Protein AF-A0A238U3T5-F1 (afdb_monomer)

Organism: NCBI:txid584609

Radius of gyration: 18.93 Å; Cα contacts (8 Å, |Δi|>4): 314; chains: 1; bounding box: 41×53×51 Å

Secondary structure (DSSP, 8-state):
----------PPPTTSHHHHHHHHHHHHHHHHHHSTTT-HHHHHHHHHHHHHHHHHTTS-TTTSPP--HHHHHH-SS--HHHHHHHHHHHHHHHIIIIIHHHHHHHHS-HHHHHHHHHHTT--HHHHHHHHHHHHHHHHHHTT---HHHHHHHHHHHHHHHHHIIIIIIHHHHTTS-HHHHHHHHHH-EEES--SSSS--TTTEEEHHHHHHHT-HHHHHHTTSS--TTSHHHHHHHIIIIIHHHHHHHHT-HHHHHHHHHHHHTSSS----------

Sequence (278 aa):
MNTTAKYSFNLPPETEVILRNRTITTYYAQLYKNEPNLYKWAGMAAFASFHIGTKLKLWDWENTPLKTFSNACKKKNRTIEDDFQIIRIINNKIFTEIGSIHLAFSQLEFDIFKNQLIQTKKNEIIIEAFNKLNEARTRLNAGETTEVVEKLIWEANIEILWHEQLFVVQPMFDKLSNTFSNLMSLIASFDYHINHKKTSWKLASRFIIFMFTKGLITLSKNYFIPNITHFEQRWSWISKDILAKWQALESNQIAIQEEISFLTQLEDRQLKLYKLKT

InterPro domains:
  IPR019658 Protein of unknown function DUF2515 [PF10720] (18-266)

Structure (mmCIF, N/CA/C/O backbone):
data_AF-A0A238U3T5-F1
#
_entry.id   AF-A0A238U3T5-F1
#
loop_
_atom_site.group_PDB
_atom_site.id
_atom_site.type_symbol
_atom_site.label_atom_id
_atom_site.label_alt_id
_atom_site.label_comp_id
_atom_site.label_asym_id
_atom_site.label_entity_id
_atom_site.label_seq_id
_atom_site.pdbx_PDB_ins_code
_atom_site.Cartn_x
_atom_site.Cartn_y
_atom_site.Cartn_z
_atom_site.occupancy
_atom_site.B_iso_or_equiv
_atom_site.auth_seq_id
_atom_site.auth_comp_id
_atom_site.auth_asym_id
_atom_site.auth_atom_id
_atom_site.pdbx_PDB_model_num
ATOM 1 N N . MET A 1 1 ? -7.457 -29.838 16.560 1.00 33.62 1 MET A N 1
ATOM 2 C CA . MET A 1 1 ? -8.627 -29.456 15.742 1.00 33.62 1 MET A CA 1
ATOM 3 C C . MET A 1 1 ? -8.139 -28.492 14.671 1.00 33.62 1 MET A C 1
ATOM 5 O O . MET A 1 1 ? -7.581 -27.463 15.019 1.00 33.62 1 MET A O 1
ATOM 9 N N . ASN A 1 2 ? -8.231 -28.876 13.395 1.00 35.72 2 ASN A N 1
ATOM 10 C CA . ASN A 1 2 ? -7.779 -28.074 12.252 1.00 35.72 2 ASN A CA 1
ATOM 11 C C . ASN A 1 2 ? -8.802 -26.969 11.955 1.00 35.72 2 ASN A C 1
ATOM 13 O O . ASN A 1 2 ? -9.742 -27.184 11.197 1.00 35.72 2 ASN A O 1
ATOM 17 N N . THR A 1 3 ? -8.630 -25.793 12.548 1.00 38.34 3 THR A N 1
ATOM 18 C CA . THR A 1 3 ? -9.405 -24.584 12.229 1.00 38.34 3 THR A CA 1
ATOM 19 C C . THR A 1 3 ? -8.579 -23.638 11.362 1.00 38.34 3 THR A C 1
ATOM 21 O O . THR A 1 3 ? -8.318 -22.496 11.713 1.00 38.34 3 THR A O 1
ATOM 24 N N . THR A 1 4 ? -8.153 -24.098 10.187 1.00 42.12 4 THR A N 1
ATOM 25 C CA . THR A 1 4 ? -7.642 -23.209 9.137 1.00 42.12 4 THR A CA 1
ATOM 26 C C . THR A 1 4 ? -8.755 -22.933 8.138 1.00 42.12 4 THR A C 1
ATOM 28 O O . THR A 1 4 ? -8.714 -23.365 6.987 1.00 42.12 4 THR A O 1
ATOM 31 N N . ALA A 1 5 ? -9.752 -22.148 8.557 1.00 46.50 5 ALA A N 1
ATOM 32 C CA . ALA A 1 5 ? -10.411 -21.290 7.582 1.00 46.50 5 ALA A CA 1
ATOM 33 C C . ALA A 1 5 ? -9.303 -20.391 7.015 1.00 46.50 5 ALA A C 1
ATOM 35 O O . ALA A 1 5 ? -8.826 -19.472 7.676 1.00 46.50 5 ALA A O 1
ATOM 36 N N . LYS A 1 6 ? -8.783 -20.752 5.839 1.00 58.31 6 LYS A N 1
ATOM 37 C CA . LYS A 1 6 ? -7.688 -20.037 5.190 1.00 58.31 6 LYS A CA 1
ATOM 38 C C . LYS A 1 6 ? -8.260 -18.718 4.679 1.00 58.31 6 LYS A C 1
ATOM 40 O O . LYS A 1 6 ? -8.7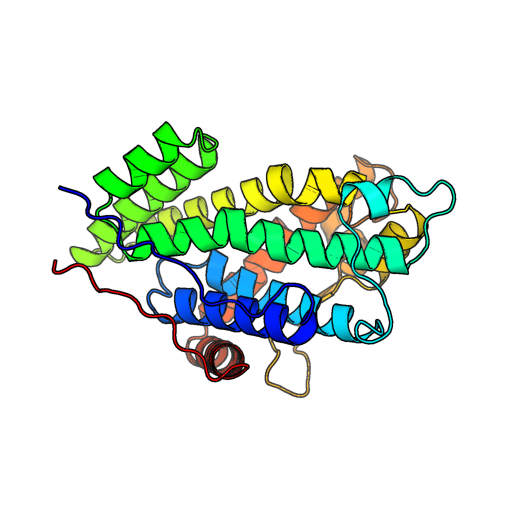74 -18.654 3.562 1.00 58.31 6 LYS A O 1
ATOM 45 N N . TYR A 1 7 ? -8.227 -17.691 5.523 1.00 72.12 7 TYR A N 1
ATOM 46 C CA . TYR A 1 7 ? -8.558 -16.319 5.156 1.00 72.12 7 TYR A CA 1
ATOM 47 C C . TYR A 1 7 ? -7.662 -15.931 3.980 1.00 72.12 7 TYR A C 1
ATOM 49 O O . TYR A 1 7 ? -6.442 -15.808 4.082 1.00 72.12 7 TYR A O 1
ATOM 57 N N . SER A 1 8 ? -8.256 -15.893 2.795 1.00 79.75 8 SER A N 1
ATOM 58 C CA . SER A 1 8 ? -7.525 -15.724 1.551 1.00 79.75 8 SER A CA 1
ATOM 59 C C . SER A 1 8 ? -8.341 -14.876 0.602 1.00 79.75 8 SER A C 1
ATOM 61 O O . SER A 1 8 ? -9.565 -14.980 0.520 1.00 79.75 8 SER A O 1
ATOM 63 N N . PHE A 1 9 ? -7.640 -14.009 -0.112 1.00 86.88 9 PHE A N 1
ATOM 64 C CA . PHE A 1 9 ? -8.241 -13.233 -1.175 1.00 86.88 9 PHE A CA 1
ATOM 65 C C . PHE A 1 9 ? -8.436 -14.113 -2.404 1.00 86.88 9 PHE A C 1
ATOM 67 O O . PHE A 1 9 ? -7.514 -14.804 -2.839 1.00 86.88 9 PHE A O 1
ATOM 74 N N . ASN A 1 10 ? -9.621 -14.037 -3.001 1.00 90.25 10 ASN A N 1
ATOM 75 C CA . ASN A 1 10 ? -9.875 -14.643 -4.300 1.00 90.25 10 ASN A CA 1
ATOM 76 C C . ASN A 1 10 ? -9.388 -13.690 -5.400 1.00 90.25 10 ASN A C 1
ATOM 78 O O . ASN A 1 10 ? -10.131 -12.791 -5.813 1.00 90.25 10 ASN A O 1
ATOM 82 N N . LEU A 1 11 ? -8.130 -13.853 -5.815 1.00 93.38 11 LEU A N 1
ATOM 83 C CA . LEU A 1 11 ? -7.499 -13.052 -6.862 1.00 93.38 11 LEU A CA 1
ATOM 84 C C . LEU A 1 11 ? -7.555 -13.763 -8.225 1.00 93.38 11 LEU A C 1
ATOM 86 O O . LEU A 1 11 ? -7.272 -14.961 -8.279 1.00 93.38 11 LEU A O 1
ATOM 90 N N . PRO A 1 12 ? -7.805 -13.030 -9.327 1.00 95.25 12 PRO A N 1
ATOM 91 C CA . PRO A 1 12 ? -7.519 -13.501 -10.682 1.00 95.25 12 PRO A CA 1
ATOM 92 C C . PRO A 1 12 ? -6.063 -13.973 -10.826 1.00 95.25 12 PRO A C 1
ATOM 94 O O . PRO A 1 12 ? -5.204 -13.504 -10.068 1.00 95.25 12 PRO A O 1
ATOM 97 N N . PRO A 1 13 ? -5.742 -14.861 -11.781 1.00 95.00 13 PRO A N 1
ATOM 98 C CA . PRO A 1 13 ? -4.370 -15.306 -12.015 1.00 95.00 13 PRO A CA 1
ATOM 99 C C . PRO A 1 13 ? -3.438 -14.130 -12.346 1.00 95.00 13 PRO A C 1
ATOM 101 O O . PRO A 1 13 ? -3.869 -13.068 -12.789 1.00 95.00 13 PRO A O 1
ATOM 104 N N . GLU A 1 14 ? -2.130 -14.301 -12.129 1.00 93.62 14 GLU A N 1
ATOM 105 C CA . GLU A 1 14 ? -1.160 -13.225 -12.384 1.00 93.62 14 GLU A CA 1
ATOM 106 C C . GLU A 1 14 ? -1.089 -12.781 -13.849 1.00 93.62 14 GLU A C 1
ATOM 108 O O . GLU A 1 14 ? -0.698 -11.640 -14.093 1.00 93.62 14 GLU A O 1
ATOM 113 N N . THR A 1 15 ? -1.473 -13.656 -14.786 1.00 93.62 15 THR A N 1
ATOM 114 C CA . THR A 1 15 ? -1.585 -13.380 -16.228 1.00 93.62 15 THR A CA 1
ATOM 115 C C . THR A 1 15 ? -2.628 -12.313 -16.538 1.00 93.62 15 THR A C 1
ATOM 117 O O . THR A 1 15 ? -2.450 -11.542 -17.472 1.00 93.62 15 THR A O 1
ATOM 120 N N . GLU A 1 16 ? -3.669 -12.187 -15.717 1.00 95.56 16 GLU A N 1
ATOM 121 C CA . GLU A 1 16 ? -4.703 -11.164 -15.864 1.00 95.56 16 GLU A CA 1
ATOM 122 C C . GLU A 1 16 ? -4.302 -9.883 -15.116 1.00 95.56 16 GLU A C 1
ATOM 124 O O . GLU A 1 16 ? -4.949 -9.463 -14.158 1.00 95.56 16 GLU A O 1
ATOM 129 N N . VAL A 1 17 ? -3.193 -9.264 -15.532 1.00 96.62 17 VAL A N 1
ATOM 130 C CA . VAL A 1 17 ? -2.505 -8.185 -14.793 1.00 96.62 17 VAL A CA 1
ATOM 131 C C . VAL A 1 17 ? -3.440 -7.052 -14.367 1.00 96.62 17 VAL A C 1
ATOM 133 O O . VAL A 1 17 ? -3.439 -6.645 -13.200 1.00 96.62 17 VAL A O 1
ATOM 136 N N . ILE A 1 18 ? -4.250 -6.552 -15.302 1.00 96.75 18 ILE A N 1
ATOM 137 C CA . ILE A 1 18 ? -5.148 -5.419 -15.060 1.00 96.75 18 ILE A CA 1
ATOM 138 C C . ILE A 1 18 ? -6.316 -5.830 -14.160 1.00 96.75 18 ILE A C 1
ATOM 140 O O . ILE A 1 18 ? -6.614 -5.120 -13.198 1.00 96.75 18 ILE A O 1
ATOM 144 N N . LEU A 1 19 ? -6.945 -6.983 -14.418 1.00 96.62 19 LEU A N 1
ATOM 145 C CA . LEU A 1 19 ? -8.056 -7.476 -13.598 1.00 96.62 19 LEU A CA 1
ATOM 146 C C . LEU A 1 19 ? -7.598 -7.786 -12.169 1.00 96.62 19 LEU A C 1
ATOM 148 O O . LEU A 1 19 ? -8.266 -7.433 -11.195 1.00 96.62 19 LEU A O 1
ATOM 152 N N . ARG A 1 20 ? -6.420 -8.398 -12.024 1.00 97.31 20 ARG A N 1
ATOM 153 C CA . ARG A 1 20 ? -5.825 -8.708 -10.725 1.00 97.31 20 ARG A CA 1
ATOM 154 C C . ARG A 1 20 ? -5.521 -7.443 -9.929 1.00 97.31 20 ARG A C 1
ATOM 156 O O . ARG A 1 20 ? -5.857 -7.395 -8.749 1.00 97.31 20 ARG A O 1
ATOM 163 N N . ASN A 1 21 ? -4.936 -6.412 -10.544 1.00 97.81 21 ASN A N 1
ATOM 164 C CA . ASN A 1 21 ? -4.693 -5.137 -9.860 1.00 97.81 21 ASN A CA 1
ATOM 165 C C . ASN A 1 21 ? -6.004 -4.427 -9.460 1.00 97.81 21 ASN A C 1
ATOM 167 O O . ASN A 1 21 ? -6.099 -3.938 -8.332 1.00 97.81 21 ASN A O 1
ATOM 171 N N . ARG A 1 22 ? -7.029 -4.425 -10.324 1.00 97.19 22 ARG A N 1
ATOM 172 C CA . ARG A 1 22 ? -8.362 -3.900 -9.975 1.00 97.19 22 ARG A CA 1
ATOM 173 C C . ARG A 1 22 ? -8.962 -4.652 -8.789 1.00 97.19 22 ARG A C 1
ATOM 175 O O . ARG A 1 22 ? -9.399 -4.023 -7.834 1.00 97.19 22 ARG A O 1
ATOM 182 N N . THR A 1 23 ? -8.865 -5.982 -8.785 1.00 97.44 23 THR A N 1
ATOM 183 C CA . THR A 1 23 ? -9.332 -6.814 -7.665 1.00 97.44 23 THR A CA 1
ATOM 184 C C . THR A 1 23 ? -8.582 -6.498 -6.363 1.00 97.44 23 THR A C 1
ATOM 186 O O . THR A 1 23 ? -9.202 -6.386 -5.309 1.00 97.44 23 THR A O 1
ATOM 189 N N . ILE A 1 24 ? -7.258 -6.313 -6.419 1.00 97.50 24 ILE A N 1
ATOM 190 C CA . ILE A 1 24 ? -6.444 -5.880 -5.268 1.00 97.50 24 ILE A CA 1
ATOM 191 C C . ILE A 1 24 ? -6.933 -4.526 -4.733 1.00 97.50 24 ILE A C 1
ATOM 193 O O . ILE A 1 24 ? -7.152 -4.382 -3.531 1.00 97.50 24 ILE A O 1
ATOM 197 N N . THR A 1 25 ? -7.151 -3.561 -5.629 1.00 97.75 25 THR A N 1
ATOM 198 C CA . THR A 1 25 ? -7.670 -2.227 -5.294 1.00 97.75 25 THR A CA 1
ATOM 199 C C . THR A 1 25 ? -9.026 -2.325 -4.591 1.00 97.75 25 THR A C 1
ATOM 201 O O . THR A 1 25 ? -9.217 -1.736 -3.527 1.00 97.75 25 THR A O 1
ATOM 204 N N . THR A 1 26 ? -9.945 -3.122 -5.142 1.00 97.62 26 THR A N 1
ATOM 205 C CA . THR A 1 26 ? -11.266 -3.373 -4.557 1.00 97.62 26 THR A CA 1
ATOM 206 C C . THR A 1 26 ? -11.166 -3.985 -3.165 1.00 97.62 26 THR A C 1
ATOM 208 O O . THR A 1 26 ? -11.851 -3.522 -2.256 1.00 97.62 26 THR A O 1
ATOM 211 N N . TYR A 1 27 ? -10.288 -4.966 -2.946 1.00 97.50 27 TYR A N 1
ATOM 212 C CA . TYR A 1 27 ? -10.127 -5.568 -1.622 1.00 97.50 27 TYR A CA 1
ATOM 213 C C . TYR A 1 27 ? -9.532 -4.614 -0.587 1.00 97.50 27 TYR A C 1
ATOM 215 O O . TYR A 1 27 ? -9.982 -4.626 0.558 1.00 97.50 27 TYR A O 1
ATOM 223 N N . TYR A 1 28 ? -8.583 -3.755 -0.965 1.00 97.81 28 TYR A N 1
ATOM 224 C CA . TYR A 1 28 ? -8.112 -2.694 -0.073 1.00 97.81 28 TYR A CA 1
ATOM 225 C C . TYR A 1 28 ? -9.231 -1.728 0.313 1.00 97.81 28 TYR A C 1
ATOM 227 O O . TYR A 1 28 ? -9.426 -1.453 1.498 1.00 97.81 28 TYR A O 1
ATOM 235 N N . ALA A 1 29 ? -10.015 -1.276 -0.668 1.00 97.56 29 ALA A N 1
ATOM 236 C CA . ALA A 1 29 ? -11.145 -0.388 -0.423 1.00 97.56 29 ALA A CA 1
ATOM 237 C C . ALA A 1 29 ? -12.208 -1.049 0.470 1.00 97.56 29 ALA A C 1
ATOM 239 O O . ALA A 1 29 ? -12.763 -0.398 1.350 1.00 97.56 29 ALA A O 1
ATOM 240 N N . GLN A 1 30 ? -12.467 -2.348 0.290 1.00 96.94 30 GLN A N 1
ATOM 241 C CA . GLN A 1 30 ? -13.407 -3.104 1.121 1.00 96.94 30 GLN A CA 1
ATOM 242 C C . GLN A 1 30 ? -12.899 -3.299 2.549 1.00 96.94 30 GLN A C 1
ATOM 244 O O . GLN A 1 30 ? -13.682 -3.136 3.480 1.00 96.94 30 GLN A O 1
ATOM 249 N N . LEU A 1 31 ? -11.607 -3.595 2.740 1.00 95.94 31 LEU A N 1
ATOM 250 C CA . LEU A 1 31 ? -11.000 -3.622 4.072 1.00 95.94 31 LEU A CA 1
ATOM 251 C C . LEU A 1 31 ? -11.219 -2.283 4.780 1.00 95.94 31 LEU A C 1
ATOM 253 O O . LEU A 1 31 ? -11.806 -2.267 5.857 1.00 95.94 31 LEU A O 1
ATOM 257 N N . TYR A 1 32 ? -10.841 -1.170 4.145 1.00 97.12 32 TYR A N 1
ATOM 258 C CA . TYR A 1 32 ? -11.056 0.163 4.709 1.00 97.12 32 TYR A CA 1
ATOM 259 C C . TYR A 1 32 ? -12.532 0.440 5.014 1.00 97.12 32 TYR A C 1
ATOM 261 O O . TYR A 1 32 ? -12.859 0.844 6.122 1.00 97.12 32 TYR A O 1
ATOM 269 N N . LYS A 1 33 ? -13.438 0.167 4.068 1.00 96.00 33 LYS A N 1
ATOM 270 C CA . LYS A 1 33 ? -14.881 0.397 4.230 1.00 96.00 33 LYS A CA 1
ATOM 271 C C . LYS A 1 33 ? -15.478 -0.358 5.423 1.00 96.00 33 LYS A C 1
ATOM 273 O O . LYS A 1 33 ? -16.443 0.122 6.011 1.00 96.00 33 LYS A O 1
ATOM 278 N N . ASN A 1 34 ? -14.933 -1.524 5.764 1.00 94.12 34 ASN A N 1
ATOM 279 C CA . ASN A 1 34 ? -15.450 -2.351 6.852 1.00 94.12 34 ASN A CA 1
ATOM 280 C C . ASN A 1 34 ? -15.093 -1.803 8.243 1.00 94.12 34 ASN A C 1
ATOM 282 O O . ASN A 1 34 ? -15.945 -1.835 9.126 1.00 94.12 34 ASN A O 1
ATOM 286 N N . GLU A 1 35 ? -13.876 -1.284 8.438 1.00 94.31 35 GLU A N 1
ATOM 287 C CA . GLU A 1 35 ? -13.451 -0.639 9.695 1.00 94.31 35 GLU A CA 1
ATOM 288 C C . GLU A 1 35 ? -12.606 0.622 9.400 1.00 94.31 35 GLU A C 1
ATOM 290 O O . GLU A 1 35 ? -11.387 0.622 9.614 1.00 94.31 35 GLU A O 1
ATOM 295 N N . PRO A 1 36 ? -13.223 1.723 8.921 1.00 94.94 36 PRO A N 1
ATOM 296 C CA . PRO A 1 36 ? -12.492 2.909 8.449 1.00 94.94 36 PRO A CA 1
ATOM 297 C C . PRO A 1 36 ? -11.719 3.608 9.570 1.00 94.94 36 PRO A C 1
ATOM 299 O O . PRO A 1 36 ? -10.695 4.247 9.329 1.00 94.94 36 PRO A O 1
ATOM 302 N N . ASN A 1 37 ? -12.159 3.442 10.819 1.00 93.44 37 ASN A N 1
ATOM 303 C CA . ASN A 1 37 ? -11.445 3.956 11.980 1.00 93.44 37 ASN A CA 1
ATOM 304 C C . ASN A 1 37 ? -10.121 3.232 12.222 1.00 93.44 37 ASN A C 1
ATOM 306 O O . ASN A 1 37 ? -9.211 3.870 12.717 1.00 93.44 37 ASN A O 1
ATOM 310 N N . LEU A 1 38 ? -9.972 1.956 11.854 1.00 95.75 38 LEU A N 1
ATOM 311 C CA . LEU A 1 38 ? -8.754 1.186 12.128 1.00 95.75 38 LEU A CA 1
ATOM 312 C C . LEU A 1 38 ? -7.830 1.082 10.910 1.00 95.75 38 LEU A C 1
ATOM 314 O O . LEU A 1 38 ? -6.614 1.211 11.045 1.00 95.75 38 LEU A O 1
ATOM 318 N N . TYR A 1 39 ? -8.378 0.871 9.713 1.00 97.00 39 TYR A N 1
ATOM 319 C CA . TYR A 1 39 ? -7.601 0.431 8.548 1.00 97.00 39 TYR A CA 1
ATOM 320 C C . TYR A 1 39 ? -7.119 1.553 7.626 1.00 97.00 39 TYR A C 1
ATOM 322 O O . TYR A 1 39 ? -7.227 1.448 6.403 1.00 97.00 39 TYR A O 1
ATOM 330 N N . LYS A 1 40 ? -6.521 2.609 8.191 1.00 97.81 40 LYS A N 1
ATOM 331 C CA . LYS A 1 40 ? -6.028 3.782 7.437 1.00 97.81 40 LYS A CA 1
ATOM 332 C C . LYS A 1 40 ? -5.071 3.398 6.304 1.00 97.81 40 LYS A C 1
ATOM 334 O O . LYS A 1 40 ? -5.172 3.932 5.201 1.00 97.81 40 LYS A O 1
ATOM 339 N N . TRP A 1 41 ? -4.181 2.436 6.555 1.00 98.31 41 TRP A N 1
ATOM 340 C CA . TRP A 1 41 ? -3.255 1.890 5.566 1.00 98.31 41 TRP A CA 1
ATOM 341 C C . TRP A 1 41 ? -3.994 1.283 4.372 1.00 98.31 41 TRP A C 1
ATOM 343 O O . TRP A 1 41 ? -3.642 1.582 3.235 1.00 98.31 41 TRP A O 1
ATOM 353 N N . ALA A 1 42 ? -5.049 0.494 4.605 1.00 98.12 42 ALA A N 1
ATOM 354 C CA . ALA A 1 42 ? -5.813 -0.128 3.524 1.00 98.12 42 ALA A CA 1
ATOM 355 C C . ALA A 1 42 ? -6.504 0.927 2.650 1.00 98.12 42 ALA A C 1
ATOM 357 O O . ALA A 1 42 ? -6.528 0.790 1.429 1.00 98.12 42 ALA A O 1
ATOM 358 N N . GLY A 1 43 ? -6.993 2.012 3.263 1.00 96.88 43 GLY A N 1
ATOM 359 C CA . GLY A 1 43 ? -7.522 3.168 2.543 1.00 96.88 43 GLY A CA 1
ATOM 360 C C . GLY A 1 43 ? -6.476 3.741 1.588 1.00 96.88 43 GLY A C 1
ATOM 361 O O . GLY A 1 43 ? -6.671 3.708 0.376 1.00 96.88 43 GLY A O 1
ATOM 362 N N . MET A 1 44 ? -5.315 4.155 2.106 1.00 96.94 44 MET A N 1
ATOM 363 C CA . MET A 1 44 ? -4.209 4.675 1.285 1.00 96.94 44 MET A CA 1
ATOM 364 C C . MET A 1 44 ? -3.743 3.687 0.204 1.00 96.94 44 MET A C 1
ATOM 366 O O . MET A 1 44 ? -3.498 4.083 -0.939 1.00 96.94 44 MET A O 1
ATOM 370 N N . ALA A 1 45 ? -3.654 2.399 0.542 1.00 97.50 45 ALA A N 1
ATOM 371 C CA . ALA A 1 45 ? -3.242 1.339 -0.369 1.00 97.50 45 ALA A CA 1
ATOM 372 C C . ALA A 1 45 ? -4.226 1.155 -1.535 1.00 97.50 45 ALA A C 1
ATOM 374 O O . ALA A 1 45 ? -3.789 0.863 -2.650 1.00 97.50 45 ALA A O 1
ATOM 375 N N . ALA A 1 46 ? -5.530 1.382 -1.329 1.00 97.00 46 ALA A N 1
ATOM 376 C CA . ALA A 1 46 ? -6.522 1.350 -2.402 1.00 97.00 46 ALA A CA 1
ATOM 377 C C . ALA A 1 46 ? -6.236 2.430 -3.460 1.00 97.00 46 ALA A C 1
ATOM 379 O O . ALA A 1 46 ? -6.115 2.120 -4.646 1.00 97.00 46 ALA A O 1
ATOM 380 N N . PHE A 1 47 ? -6.029 3.682 -3.039 1.00 94.50 47 PHE A N 1
ATOM 381 C CA . PHE A 1 47 ? -5.681 4.780 -3.952 1.00 94.50 47 PHE A CA 1
ATOM 382 C C . PHE A 1 47 ? -4.335 4.533 -4.643 1.00 94.50 47 PHE A C 1
ATOM 384 O O . PHE A 1 47 ? -4.221 4.681 -5.861 1.00 94.50 47 PHE A O 1
ATOM 391 N N . ALA A 1 48 ? -3.319 4.098 -3.892 1.00 93.88 48 ALA A N 1
ATOM 392 C CA . ALA A 1 48 ? -2.011 3.774 -4.455 1.00 93.88 48 ALA A CA 1
ATOM 393 C C . ALA A 1 48 ? -2.111 2.675 -5.525 1.00 93.88 48 ALA A C 1
ATOM 395 O O . ALA A 1 48 ? -1.569 2.822 -6.623 1.00 93.88 48 ALA A O 1
ATOM 396 N N . SER A 1 49 ? -2.844 1.596 -5.237 1.00 95.38 49 SER A N 1
ATOM 397 C CA . SER A 1 49 ? -3.007 0.476 -6.163 1.00 95.38 49 SER A CA 1
ATOM 398 C C . SER A 1 49 ? -3.798 0.867 -7.413 1.00 95.38 49 SER A C 1
ATOM 400 O O . SER A 1 49 ? -3.418 0.443 -8.507 1.00 95.38 49 SER A O 1
ATOM 402 N N . PHE A 1 50 ? -4.798 1.750 -7.289 1.00 94.56 50 PHE A N 1
ATOM 403 C CA . PHE A 1 50 ? -5.520 2.319 -8.431 1.00 94.56 50 PHE A CA 1
ATOM 404 C C . PHE A 1 50 ? -4.592 3.096 -9.379 1.00 94.56 50 PHE A C 1
ATOM 406 O O . PHE A 1 50 ? -4.627 2.905 -10.602 1.00 94.56 50 PHE A O 1
ATOM 413 N N . HIS A 1 51 ? -3.731 3.962 -8.830 1.00 90.69 51 HIS A N 1
ATOM 414 C CA . HIS A 1 51 ? -2.766 4.729 -9.628 1.00 90.69 51 HIS A CA 1
ATOM 415 C C . HIS A 1 51 ? -1.781 3.809 -10.343 1.00 90.69 51 HIS A C 1
ATOM 417 O O . HIS A 1 51 ? -1.531 3.986 -11.537 1.00 90.69 51 HIS A O 1
ATOM 423 N N . ILE A 1 52 ? -1.279 2.783 -9.650 1.00 90.88 52 ILE A N 1
ATOM 424 C CA . ILE A 1 52 ? -0.432 1.753 -10.259 1.00 90.88 52 ILE A CA 1
ATOM 425 C C . ILE A 1 52 ? -1.177 1.028 -11.380 1.00 90.88 52 ILE A C 1
A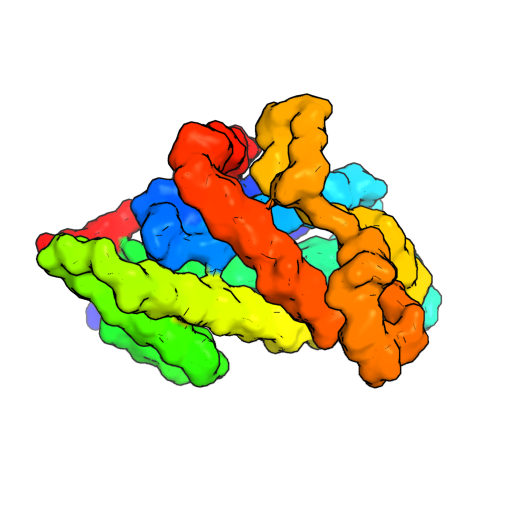TOM 427 O O . ILE A 1 52 ? -0.631 0.903 -12.473 1.00 90.88 52 ILE A O 1
ATOM 431 N N . GLY A 1 53 ? -2.432 0.630 -11.172 1.00 92.56 53 GLY A N 1
ATOM 432 C CA . GLY A 1 53 ? -3.273 0.020 -12.202 1.00 92.56 53 GLY A CA 1
ATOM 433 C C . GLY A 1 53 ? -3.406 0.876 -13.453 1.00 92.56 53 GLY A C 1
ATOM 434 O O . GLY A 1 53 ? -3.267 0.384 -14.571 1.00 92.56 53 GLY A O 1
ATOM 435 N N . THR A 1 54 ? -3.599 2.182 -13.269 1.00 89.69 54 THR A N 1
ATOM 436 C CA . THR A 1 54 ? -3.657 3.148 -14.371 1.00 89.69 54 THR A CA 1
ATOM 437 C C . THR A 1 54 ? -2.341 3.205 -15.148 1.00 89.69 54 THR A C 1
ATOM 439 O O . THR A 1 54 ? -2.368 3.282 -16.374 1.00 89.69 54 THR A O 1
ATOM 442 N N . LYS A 1 55 ? -1.186 3.109 -14.475 1.00 88.69 55 LYS A N 1
ATOM 443 C CA . LYS A 1 55 ? 0.119 3.027 -15.153 1.00 88.69 55 LYS A CA 1
ATOM 444 C C . LYS A 1 55 ? 0.336 1.680 -15.837 1.00 88.69 55 LYS A C 1
ATOM 446 O O . LYS A 1 55 ? 0.856 1.661 -16.945 1.00 88.69 55 LYS A O 1
ATOM 451 N N . LEU A 1 56 ? -0.090 0.572 -15.229 1.00 91.88 56 LEU A N 1
ATOM 452 C CA . LEU A 1 56 ? 0.034 -0.761 -15.823 1.00 91.88 56 LEU A CA 1
ATOM 453 C C . LEU A 1 56 ? -0.741 -0.871 -17.145 1.00 91.88 56 LEU A C 1
ATOM 455 O O . LEU A 1 56 ? -0.270 -1.555 -18.044 1.00 91.88 56 LEU A O 1
ATOM 459 N N . LYS A 1 57 ? -1.861 -0.156 -17.321 1.00 92.50 57 LYS A N 1
ATOM 460 C CA . LYS A 1 57 ? -2.612 -0.112 -18.596 1.00 92.50 57 LYS A CA 1
ATOM 461 C C . LYS A 1 57 ? -1.819 0.444 -19.787 1.00 92.50 57 LYS A C 1
ATOM 463 O O . LYS A 1 57 ? -2.259 0.284 -20.917 1.00 92.50 57 LYS A O 1
ATOM 468 N N . LEU A 1 58 ? -0.683 1.105 -19.554 1.00 89.75 58 LEU A N 1
ATOM 469 C CA . LEU A 1 58 ? 0.177 1.632 -20.620 1.00 89.75 58 LEU A CA 1
ATOM 470 C C . LEU A 1 58 ? 1.017 0.546 -21.310 1.00 89.75 58 LEU A C 1
ATOM 472 O O . LEU A 1 58 ? 1.740 0.855 -22.253 1.00 89.75 58 LEU A O 1
ATOM 476 N N . TRP A 1 59 ? 0.957 -0.695 -20.824 1.00 92.38 59 TRP A N 1
ATOM 477 C CA . TRP A 1 59 ? 1.717 -1.817 -21.354 1.00 92.38 59 TRP A CA 1
ATOM 478 C C . TRP A 1 59 ? 0.792 -2.903 -21.919 1.00 92.38 59 TRP A C 1
ATOM 480 O O . TRP A 1 59 ? -0.254 -3.193 -21.337 1.00 92.38 59 TRP A O 1
ATOM 490 N N . ASP A 1 60 ? 1.190 -3.520 -23.033 1.00 93.31 60 ASP A N 1
ATOM 491 C CA . ASP A 1 60 ? 0.448 -4.609 -23.677 1.00 93.31 60 ASP A CA 1
ATOM 492 C C . ASP A 1 60 ? 0.728 -5.947 -22.978 1.00 93.31 60 ASP A C 1
ATOM 494 O O . ASP A 1 60 ? 1.647 -6.687 -23.330 1.00 93.31 60 ASP A O 1
ATOM 498 N N . TRP A 1 61 ? -0.052 -6.242 -21.940 1.00 94.38 61 TRP A N 1
ATOM 499 C CA . TRP A 1 61 ? 0.073 -7.481 -21.167 1.00 94.38 61 TRP A CA 1
ATOM 500 C C . TRP A 1 61 ? -0.476 -8.719 -21.877 1.00 94.38 61 TRP A C 1
ATOM 502 O O . TRP A 1 61 ? -0.146 -9.824 -21.457 1.00 94.38 61 TRP A O 1
ATOM 512 N N . GLU A 1 62 ? -1.291 -8.557 -22.921 1.00 90.62 62 GLU A N 1
ATOM 513 C CA . GLU A 1 62 ? -1.868 -9.687 -23.657 1.00 90.62 62 GLU A CA 1
ATOM 514 C C . GLU A 1 62 ? -0.807 -10.349 -24.537 1.00 90.62 62 GLU A C 1
ATOM 516 O O . GLU A 1 62 ? -0.708 -11.575 -24.577 1.00 90.62 62 GLU A O 1
ATOM 521 N N . ASN A 1 63 ? 0.053 -9.537 -25.159 1.00 90.69 63 ASN A N 1
ATOM 522 C CA . ASN A 1 63 ? 1.128 -10.027 -26.023 1.00 90.69 63 ASN A CA 1
ATOM 523 C C . ASN A 1 63 ? 2.500 -10.095 -25.332 1.00 90.69 63 ASN A C 1
ATOM 525 O O . ASN A 1 63 ? 3.466 -10.579 -25.925 1.00 90.69 63 ASN A O 1
ATOM 529 N N . THR A 1 64 ? 2.614 -9.636 -24.079 1.00 90.56 64 THR A N 1
ATOM 530 C CA . THR A 1 64 ? 3.877 -9.666 -23.324 1.00 90.56 64 THR A CA 1
ATOM 531 C C . THR A 1 64 ? 3.933 -10.852 -22.356 1.00 90.56 64 THR A C 1
ATOM 533 O O . THR A 1 64 ? 3.183 -10.882 -21.377 1.00 90.56 64 THR A O 1
ATOM 536 N N . PRO A 1 65 ? 4.889 -11.786 -22.518 1.00 91.62 65 PRO A N 1
ATOM 537 C CA . PRO A 1 65 ? 5.092 -12.868 -21.561 1.00 91.62 65 PRO A CA 1
ATOM 538 C C . PRO A 1 65 ? 5.433 -12.347 -20.161 1.00 91.62 65 PRO A C 1
ATOM 540 O O . PRO A 1 65 ? 6.291 -11.477 -19.986 1.00 91.62 65 PRO A O 1
ATOM 543 N N . LEU A 1 66 ? 4.812 -12.925 -19.131 1.00 93.50 66 LEU A N 1
ATOM 544 C CA . LEU A 1 66 ? 5.147 -12.583 -17.752 1.00 93.50 66 LEU A CA 1
ATOM 545 C C . LEU A 1 66 ? 6.558 -13.035 -17.383 1.00 93.50 66 LEU A C 1
ATOM 547 O O . LEU A 1 66 ? 6.974 -14.164 -17.646 1.00 93.50 66 LEU A O 1
ATOM 551 N N . LYS A 1 67 ? 7.275 -12.154 -16.685 1.00 92.69 67 LYS A N 1
ATOM 552 C CA . LYS A 1 67 ? 8.616 -12.432 -16.168 1.00 92.69 67 LYS A CA 1
ATOM 553 C C . LYS A 1 67 ? 8.573 -12.588 -14.655 1.00 92.69 67 LYS A C 1
ATOM 555 O O . LYS A 1 67 ? 7.859 -11.869 -13.957 1.00 92.69 67 LYS A O 1
ATOM 560 N N . THR A 1 68 ? 9.380 -13.513 -14.141 1.00 91.88 68 THR A N 1
ATOM 561 C CA . THR A 1 68 ? 9.700 -13.561 -12.710 1.00 91.88 68 THR A CA 1
ATOM 562 C C . THR A 1 68 ? 10.598 -12.381 -12.343 1.00 91.88 68 THR A C 1
ATOM 564 O O . THR A 1 68 ? 11.303 -11.838 -13.198 1.00 91.88 68 THR A O 1
ATOM 567 N N . PHE A 1 69 ? 10.640 -12.018 -11.058 1.00 89.62 69 PHE A N 1
ATOM 568 C CA . PHE A 1 69 ? 11.501 -10.931 -10.576 1.00 89.62 69 PHE A CA 1
ATOM 569 C C . PHE A 1 69 ? 12.974 -11.149 -10.952 1.00 89.62 69 PHE A C 1
ATOM 571 O O . PHE A 1 69 ? 13.635 -10.243 -11.453 1.00 89.62 69 PHE A O 1
ATOM 578 N N . SER A 1 70 ? 13.472 -12.381 -10.782 1.00 88.75 70 SER A N 1
ATOM 579 C CA . SER A 1 70 ? 14.845 -12.744 -11.149 1.00 88.75 70 SER A CA 1
ATOM 580 C C . SER A 1 70 ? 15.107 -12.531 -12.643 1.00 88.75 70 SER A C 1
ATOM 582 O O . SER A 1 70 ? 16.127 -11.950 -13.005 1.00 88.75 70 SER A O 1
ATOM 584 N N . ASN A 1 71 ? 14.176 -12.941 -13.509 1.00 88.44 71 ASN A N 1
ATOM 585 C CA . ASN A 1 71 ? 14.339 -12.819 -14.958 1.00 88.44 71 ASN A CA 1
ATOM 586 C C . ASN A 1 71 ? 14.278 -11.360 -15.427 1.00 88.44 71 ASN A C 1
ATOM 588 O O . ASN A 1 71 ? 15.110 -10.964 -16.239 1.00 88.44 71 ASN A O 1
ATOM 592 N N . ALA A 1 72 ? 13.368 -10.552 -14.873 1.00 86.75 72 ALA A N 1
ATOM 593 C CA . ALA A 1 72 ? 13.314 -9.112 -15.143 1.00 86.75 72 ALA A CA 1
ATOM 594 C C . ALA A 1 72 ? 14.615 -8.406 -14.708 1.00 86.75 72 ALA A C 1
ATOM 596 O O . ALA A 1 72 ? 15.133 -7.535 -15.405 1.00 86.75 72 ALA A O 1
ATOM 597 N N . CYS A 1 73 ? 15.212 -8.840 -13.593 1.00 86.12 73 CYS A N 1
ATOM 598 C CA . CYS A 1 73 ? 16.436 -8.236 -13.073 1.00 86.12 73 CYS A CA 1
ATOM 599 C C . CYS A 1 73 ? 17.724 -8.670 -13.800 1.00 86.12 73 CYS A C 1
ATOM 601 O O . CYS A 1 73 ? 18.681 -7.897 -13.807 1.00 86.12 73 CYS A O 1
ATOM 603 N N . LYS A 1 74 ? 17.789 -9.879 -14.376 1.00 81.06 74 LYS A N 1
ATOM 604 C CA . LYS A 1 74 ? 19.024 -10.481 -14.931 1.00 81.06 74 LYS A CA 1
ATOM 605 C C . LYS A 1 74 ? 19.483 -9.906 -16.275 1.00 81.06 74 LYS A C 1
ATOM 607 O O . LYS A 1 74 ? 20.621 -10.141 -16.676 1.00 81.06 74 LYS A O 1
ATOM 612 N N . LYS A 1 75 ? 18.621 -9.194 -17.002 1.00 73.62 75 LYS A N 1
ATOM 613 C CA . LYS A 1 75 ? 18.928 -8.722 -18.359 1.00 73.62 75 LYS A CA 1
ATOM 614 C C . LYS A 1 75 ? 20.013 -7.636 -18.331 1.00 73.62 75 LYS A C 1
ATOM 616 O O . LYS A 1 75 ? 19.853 -6.631 -17.647 1.00 73.62 75 LYS A O 1
ATOM 621 N N . LYS A 1 76 ? 21.092 -7.819 -19.107 1.00 70.06 76 LYS A N 1
ATOM 622 C CA . LYS A 1 76 ? 22.199 -6.844 -19.222 1.00 70.06 76 LYS A CA 1
ATOM 623 C C . LYS A 1 76 ? 21.730 -5.504 -19.809 1.00 70.06 76 LYS A C 1
ATOM 625 O O . LYS A 1 76 ? 22.128 -4.456 -19.320 1.00 70.06 76 LYS A O 1
ATOM 630 N N . ASN A 1 77 ? 20.834 -5.559 -20.797 1.00 74.38 77 ASN A N 1
ATOM 631 C CA . ASN A 1 77 ? 20.166 -4.396 -21.384 1.00 74.38 77 ASN A CA 1
ATOM 632 C C . ASN A 1 77 ? 18.693 -4.419 -20.966 1.00 74.38 77 ASN A C 1
ATOM 634 O O . ASN A 1 77 ? 17.868 -5.050 -21.633 1.00 74.38 77 ASN A O 1
ATOM 638 N N . ARG A 1 78 ? 18.381 -3.797 -19.826 1.00 81.88 78 ARG A N 1
ATOM 639 C CA . ARG A 1 78 ? 17.000 -3.703 -19.344 1.00 81.88 78 ARG A CA 1
ATOM 640 C C . ARG A 1 78 ? 16.184 -2.754 -20.201 1.00 81.88 78 ARG A C 1
ATOM 642 O O . ARG A 1 78 ? 16.654 -1.698 -20.615 1.00 81.88 78 ARG A O 1
ATOM 649 N N . THR A 1 79 ? 14.952 -3.163 -20.435 1.00 85.50 79 THR A N 1
ATOM 650 C CA . THR A 1 79 ? 13.943 -2.400 -21.161 1.00 85.50 79 THR A CA 1
ATOM 651 C C . THR A 1 79 ? 12.922 -1.830 -20.184 1.00 85.50 79 THR A C 1
ATOM 653 O O . THR A 1 79 ? 12.792 -2.315 -19.062 1.00 85.50 79 THR A O 1
ATOM 656 N N . ILE A 1 80 ? 12.149 -0.840 -20.630 1.00 86.44 80 ILE A N 1
ATOM 657 C CA . ILE A 1 80 ? 11.021 -0.298 -19.858 1.00 86.44 80 ILE A CA 1
ATOM 658 C C . ILE A 1 80 ? 10.009 -1.406 -19.503 1.00 86.44 80 ILE A C 1
ATOM 660 O O . ILE A 1 80 ? 9.447 -1.390 -18.412 1.00 86.44 80 ILE A O 1
ATOM 664 N N . GLU A 1 81 ? 9.840 -2.412 -20.371 1.00 90.56 81 GLU A N 1
ATOM 665 C CA . GLU A 1 81 ? 9.048 -3.618 -20.088 1.00 90.56 81 GLU A CA 1
ATOM 666 C C . GLU A 1 81 ? 9.502 -4.322 -18.802 1.00 90.56 81 GLU A C 1
ATOM 668 O O . GLU A 1 81 ? 8.680 -4.698 -17.969 1.00 90.56 81 GLU A O 1
ATOM 673 N N . ASP A 1 82 ? 10.815 -4.523 -18.642 1.00 91.12 82 ASP A N 1
ATOM 674 C CA . ASP A 1 82 ? 11.370 -5.245 -17.495 1.00 91.12 82 ASP A CA 1
ATOM 675 C C . ASP A 1 82 ? 11.066 -4.493 -16.189 1.00 91.12 82 ASP A C 1
ATOM 677 O O . ASP A 1 82 ? 10.727 -5.110 -15.178 1.00 91.12 82 ASP A O 1
ATOM 681 N N . ASP A 1 83 ? 11.099 -3.160 -16.226 1.00 91.62 83 ASP A N 1
ATOM 682 C CA . ASP A 1 83 ? 10.733 -2.319 -15.089 1.00 91.62 83 ASP A CA 1
ATOM 683 C C . ASP A 1 83 ? 9.211 -2.338 -14.819 1.00 91.62 83 ASP A C 1
ATOM 685 O O . ASP A 1 83 ? 8.799 -2.442 -13.662 1.00 91.62 83 ASP A O 1
ATOM 689 N N . PHE A 1 84 ? 8.351 -2.364 -15.849 1.00 92.44 84 PHE A N 1
ATOM 690 C CA . PHE A 1 84 ? 6.902 -2.577 -15.674 1.00 92.44 84 PHE A CA 1
ATOM 691 C C . PHE A 1 84 ? 6.583 -3.929 -15.020 1.00 92.44 84 PHE A C 1
ATOM 693 O O . PHE A 1 84 ? 5.696 -4.011 -14.165 1.00 92.44 84 PHE A O 1
ATOM 700 N N . GLN A 1 85 ? 7.323 -4.987 -15.369 1.00 94.56 85 GLN A N 1
ATOM 701 C CA . GLN A 1 85 ? 7.201 -6.294 -14.713 1.00 94.56 85 GLN A CA 1
ATOM 702 C C . GLN A 1 85 ? 7.559 -6.195 -13.225 1.00 94.56 85 GLN A C 1
ATOM 704 O O . GLN A 1 85 ? 6.848 -6.757 -12.392 1.00 94.56 85 GLN A O 1
ATOM 709 N N . ILE A 1 86 ? 8.609 -5.445 -12.871 1.00 94.38 86 ILE A N 1
ATOM 710 C CA . ILE A 1 86 ? 8.978 -5.197 -11.469 1.00 94.38 86 ILE A CA 1
ATOM 711 C C . ILE A 1 86 ? 7.856 -4.443 -10.739 1.00 94.38 86 ILE A C 1
ATOM 713 O O . ILE A 1 86 ? 7.457 -4.875 -9.660 1.00 94.38 86 ILE A O 1
ATOM 717 N N . ILE A 1 87 ? 7.281 -3.389 -11.328 1.00 93.62 87 ILE A N 1
ATOM 718 C CA . ILE A 1 87 ? 6.160 -2.642 -10.723 1.00 93.62 87 ILE A CA 1
ATOM 719 C C . ILE A 1 87 ? 4.939 -3.543 -10.477 1.00 93.62 87 ILE A C 1
ATOM 721 O O . ILE A 1 87 ? 4.363 -3.520 -9.385 1.00 93.62 87 ILE A O 1
ATOM 725 N N . ARG A 1 88 ? 4.571 -4.389 -11.449 1.00 95.19 88 ARG A N 1
ATOM 726 C CA . ARG A 1 88 ? 3.505 -5.394 -11.290 1.00 95.19 88 ARG A CA 1
ATOM 727 C C . ARG A 1 88 ? 3.784 -6.326 -10.107 1.00 95.19 88 ARG A C 1
ATOM 729 O O . ARG A 1 88 ? 2.901 -6.567 -9.282 1.00 95.19 88 ARG A O 1
ATOM 736 N N . ILE A 1 89 ? 5.007 -6.850 -10.028 1.00 96.44 89 ILE A N 1
ATOM 737 C CA . ILE A 1 89 ? 5.435 -7.772 -8.970 1.00 96.44 89 ILE A CA 1
ATOM 738 C C . ILE A 1 89 ? 5.391 -7.089 -7.601 1.00 96.44 89 ILE A C 1
ATOM 740 O O . ILE A 1 89 ? 4.911 -7.698 -6.648 1.00 96.44 89 ILE A O 1
ATOM 744 N N . ILE A 1 90 ? 5.826 -5.830 -7.501 1.00 95.44 90 ILE A N 1
ATOM 745 C CA . ILE A 1 90 ? 5.775 -5.049 -6.257 1.00 95.44 90 ILE A CA 1
ATOM 746 C C . ILE A 1 90 ? 4.336 -4.936 -5.755 1.00 95.44 90 ILE A C 1
ATOM 748 O O . ILE A 1 90 ? 4.075 -5.274 -4.603 1.00 95.44 90 ILE A O 1
ATOM 752 N N . ASN A 1 91 ? 3.385 -4.540 -6.610 1.00 94.94 91 ASN A N 1
ATOM 753 C CA . ASN A 1 91 ? 1.981 -4.407 -6.202 1.00 94.94 91 ASN A CA 1
ATOM 754 C C . ASN A 1 91 ? 1.403 -5.740 -5.688 1.00 94.94 91 ASN A C 1
ATOM 756 O O . ASN A 1 91 ? 0.727 -5.773 -4.661 1.00 94.94 91 ASN A O 1
ATOM 760 N N . ASN A 1 92 ? 1.718 -6.854 -6.361 1.00 96.25 92 ASN A N 1
ATOM 761 C CA . ASN A 1 92 ? 1.327 -8.194 -5.907 1.00 96.25 92 ASN A CA 1
ATOM 762 C C . ASN A 1 92 ? 1.989 -8.580 -4.574 1.00 96.25 92 ASN A C 1
ATOM 764 O O . ASN A 1 92 ? 1.337 -9.186 -3.718 1.00 96.25 92 ASN A O 1
ATOM 768 N N . LYS A 1 93 ? 3.270 -8.243 -4.388 1.00 96.50 93 LYS A N 1
ATOM 769 C CA . LYS A 1 93 ? 4.027 -8.557 -3.172 1.00 96.50 93 LYS A CA 1
ATOM 770 C C . LYS A 1 93 ? 3.502 -7.779 -1.970 1.00 96.50 93 LYS A C 1
ATOM 772 O O . LYS A 1 93 ? 3.246 -8.407 -0.951 1.00 96.50 93 LYS A O 1
ATOM 777 N N . ILE A 1 94 ? 3.252 -6.473 -2.102 1.00 97.00 94 ILE A N 1
ATOM 778 C CA . ILE A 1 94 ? 2.647 -5.657 -1.034 1.00 97.00 94 ILE A CA 1
ATOM 779 C C . ILE A 1 94 ? 1.309 -6.265 -0.602 1.00 97.00 94 ILE A C 1
ATOM 781 O O . ILE A 1 94 ? 1.085 -6.494 0.585 1.00 97.00 94 ILE A O 1
ATOM 785 N N . PHE A 1 95 ? 0.440 -6.604 -1.558 1.00 96.06 95 PHE A N 1
ATOM 786 C CA . PHE A 1 95 ? -0.858 -7.201 -1.242 1.00 96.06 95 PHE A CA 1
ATOM 787 C C . PHE A 1 95 ? -0.729 -8.549 -0.530 1.00 96.06 95 PHE A C 1
ATOM 789 O O . PHE A 1 95 ? -1.405 -8.812 0.465 1.00 96.06 95 PHE A O 1
ATOM 796 N N . THR A 1 96 ? 0.181 -9.393 -1.011 1.00 94.06 96 THR A N 1
ATOM 797 C CA . THR A 1 96 ? 0.419 -10.712 -0.420 1.00 94.06 96 THR A CA 1
ATOM 798 C C . THR A 1 96 ? 1.048 -10.610 0.968 1.00 94.06 96 THR A C 1
ATOM 800 O O . THR A 1 96 ? 0.726 -11.424 1.828 1.00 94.06 96 THR A O 1
ATOM 803 N N . GLU A 1 97 ? 1.923 -9.636 1.219 1.00 93.50 97 GLU A N 1
ATOM 804 C CA . GLU A 1 97 ? 2.667 -9.533 2.479 1.00 93.50 97 GLU A CA 1
ATOM 805 C C . GLU A 1 97 ? 1.973 -8.700 3.548 1.00 93.50 97 GLU A C 1
ATOM 807 O O . GLU A 1 97 ? 2.059 -9.072 4.713 1.00 93.50 97 GLU A O 1
ATOM 812 N N . ILE A 1 98 ? 1.295 -7.616 3.171 1.00 96.56 98 ILE A N 1
ATOM 813 C CA . ILE A 1 98 ? 0.681 -6.663 4.104 1.00 96.56 98 ILE A CA 1
ATOM 814 C C . ILE A 1 98 ? -0.845 -6.745 4.043 1.00 96.56 98 ILE A C 1
ATOM 816 O O . ILE A 1 98 ? -1.503 -6.795 5.084 1.00 96.56 98 ILE A O 1
ATOM 820 N N . GLY A 1 99 ?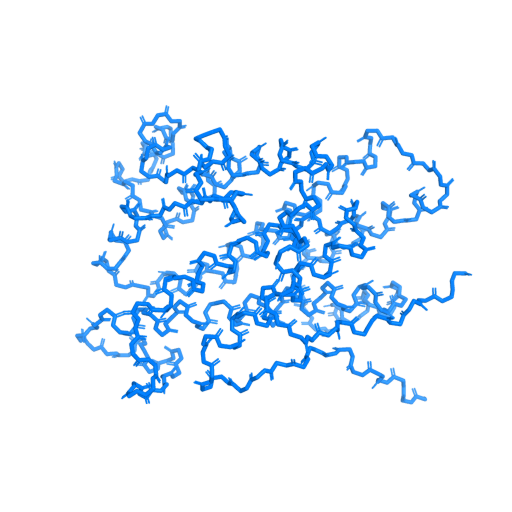 -1.424 -6.849 2.843 1.00 95.56 99 GLY A N 1
ATOM 821 C CA . GLY A 1 99 ? -2.873 -7.018 2.679 1.00 95.56 99 GLY A CA 1
ATOM 822 C C . GLY A 1 99 ? -3.394 -8.291 3.355 1.00 95.56 99 GLY A C 1
ATOM 823 O O . GLY A 1 99 ? -4.418 -8.260 4.036 1.00 95.56 99 GLY A O 1
ATOM 824 N N . SER A 1 100 ? -2.661 -9.404 3.240 1.00 93.69 100 SER A N 1
ATOM 825 C CA . SER A 1 100 ? -3.020 -10.671 3.901 1.00 93.69 100 SER A CA 1
ATOM 826 C C . SER A 1 100 ? -2.985 -10.588 5.429 1.00 93.69 100 SER A C 1
ATOM 828 O O . SER A 1 100 ? -3.818 -11.214 6.082 1.00 93.69 100 SER A O 1
ATOM 830 N N . ILE A 1 101 ? -2.078 -9.788 6.001 1.00 95.75 101 ILE A N 1
ATOM 831 C CA . ILE A 1 101 ? -1.988 -9.572 7.450 1.00 95.75 101 ILE A CA 1
ATOM 832 C C . ILE A 1 101 ? -3.209 -8.790 7.941 1.00 95.75 101 ILE A C 1
ATOM 834 O O . ILE A 1 101 ? -3.813 -9.183 8.934 1.00 95.75 101 ILE A O 1
ATOM 838 N N . HIS A 1 102 ? -3.635 -7.749 7.219 1.00 96.12 102 HIS A N 1
ATOM 839 C CA . HIS A 1 102 ? -4.864 -7.019 7.556 1.00 96.12 102 HIS A CA 1
ATOM 840 C C . HIS A 1 102 ? -6.095 -7.922 7.500 1.00 96.12 102 HIS A C 1
ATOM 842 O O . HIS A 1 102 ? -6.928 -7.891 8.403 1.00 96.12 102 HIS A O 1
ATOM 848 N N . LEU A 1 103 ? -6.188 -8.773 6.472 1.00 93.81 103 LEU A N 1
ATOM 849 C CA . LEU A 1 103 ? -7.275 -9.740 6.376 1.00 93.81 103 LEU A CA 1
ATOM 850 C C . LEU A 1 103 ? -7.266 -10.710 7.562 1.00 93.81 103 LEU A C 1
ATOM 852 O O . LEU A 1 103 ? -8.307 -10.911 8.181 1.00 93.81 103 LEU A O 1
ATOM 856 N N . ALA A 1 104 ? -6.102 -11.260 7.915 1.00 93.75 104 ALA A N 1
ATOM 857 C CA . ALA A 1 104 ? -5.949 -12.132 9.077 1.00 93.75 104 ALA A CA 1
ATOM 858 C C . ALA A 1 104 ? -6.419 -11.438 10.364 1.00 93.75 104 ALA A C 1
ATOM 860 O O . ALA A 1 104 ? -7.242 -11.977 11.096 1.00 93.75 104 ALA A O 1
ATOM 861 N N . PHE A 1 105 ? -5.959 -10.208 10.595 1.00 95.19 105 PHE A N 1
ATOM 862 C CA . PHE A 1 105 ? -6.314 -9.403 11.763 1.00 95.19 105 PHE A CA 1
ATOM 863 C C . PHE A 1 105 ? -7.810 -9.044 11.836 1.00 95.19 105 PHE A C 1
ATOM 865 O O . PHE A 1 105 ? -8.344 -8.797 12.920 1.00 95.19 105 PHE A O 1
ATOM 872 N N . SER A 1 106 ? -8.499 -9.000 10.694 1.00 92.69 106 SER A N 1
ATOM 873 C CA . SER A 1 106 ? -9.951 -8.774 10.631 1.00 92.69 106 SER A CA 1
ATOM 874 C C . SER A 1 106 ? -10.792 -10.027 10.913 1.00 92.69 106 SER A C 1
ATOM 876 O O . SER A 1 106 ? -11.985 -9.904 11.173 1.00 92.69 106 SER A O 1
ATOM 878 N N . GLN A 1 107 ? -10.204 -11.228 10.839 1.00 89.94 107 GLN A N 1
ATOM 879 C CA . GLN A 1 107 ? -10.949 -12.498 10.893 1.00 89.94 107 GLN A CA 1
ATOM 880 C C . GLN A 1 107 ? -10.558 -13.412 12.052 1.00 89.94 107 GLN A C 1
ATOM 882 O O . GLN A 1 107 ? -11.322 -14.308 12.401 1.00 89.94 107 GLN A O 1
ATOM 887 N N . LEU A 1 108 ? -9.369 -13.232 12.618 1.00 91.50 108 LEU A N 1
ATOM 888 C CA . LEU A 1 108 ? -8.846 -14.067 13.690 1.00 91.50 108 LEU A CA 1
ATOM 889 C C . LEU A 1 108 ? -8.929 -13.359 15.036 1.00 91.50 108 LEU A C 1
ATOM 891 O O . LEU A 1 108 ? -8.725 -12.148 15.128 1.00 91.50 108 LEU A O 1
ATOM 895 N N . GLU A 1 109 ? -9.140 -14.143 16.091 1.00 93.06 109 GLU A N 1
ATOM 896 C CA . GLU A 1 109 ? -8.873 -13.691 17.454 1.00 93.06 109 GLU A CA 1
ATOM 897 C C . GLU A 1 109 ? -7.418 -13.231 17.578 1.00 93.06 109 GLU A C 1
ATOM 899 O O . GLU A 1 109 ? -6.506 -13.821 16.983 1.00 93.06 109 GLU A O 1
ATOM 904 N N . PHE A 1 110 ? -7.197 -12.165 18.349 1.00 95.88 110 PHE A N 1
ATOM 905 C CA . PHE A 1 110 ? -5.916 -11.470 18.340 1.00 95.88 110 PHE A CA 1
ATOM 906 C C . PHE A 1 110 ? -4.747 -12.352 18.791 1.00 95.88 110 PHE A C 1
ATOM 908 O O . PHE A 1 110 ? -3.686 -12.301 18.174 1.00 95.88 110 PHE A O 1
ATOM 915 N N . ASP A 1 111 ? -4.943 -13.215 19.789 1.00 96.25 111 ASP A N 1
ATOM 916 C CA . ASP A 1 111 ? -3.889 -14.122 20.255 1.00 96.25 111 ASP A CA 1
ATOM 917 C C . ASP A 1 111 ? -3.487 -15.137 19.178 1.00 96.25 111 ASP A C 1
ATOM 919 O O . ASP A 1 111 ? -2.301 -15.411 18.981 1.00 96.25 111 ASP A O 1
ATOM 923 N N . ILE A 1 112 ? -4.457 -15.655 18.415 1.00 95.56 112 ILE A N 1
ATOM 924 C CA . ILE A 1 112 ? -4.193 -16.558 17.286 1.00 95.56 112 ILE A CA 1
ATOM 925 C C . ILE A 1 112 ? -3.420 -15.808 16.198 1.00 95.56 112 ILE A C 1
ATOM 927 O O . ILE A 1 112 ? -2.392 -16.290 15.718 1.00 95.56 112 ILE A O 1
ATOM 931 N N . PHE A 1 113 ? -3.889 -14.613 15.837 1.00 95.88 113 PHE A N 1
ATOM 932 C CA . PHE A 1 113 ? -3.244 -13.750 14.853 1.00 95.88 113 PHE A CA 1
ATOM 933 C C . PHE A 1 113 ? -1.797 -13.405 15.243 1.00 95.88 113 PHE A C 1
ATOM 935 O O . PHE A 1 113 ? -0.872 -13.594 14.449 1.00 95.88 113 PHE A O 1
ATOM 942 N N . LYS A 1 114 ? -1.572 -12.956 16.481 1.00 97.44 114 LYS A N 1
ATOM 943 C CA . LYS A 1 114 ? -0.251 -12.578 16.992 1.00 97.44 114 LYS A CA 1
ATOM 944 C C . LYS A 1 114 ? 0.704 -13.767 17.000 1.00 97.44 114 LYS A C 1
ATOM 946 O O . LYS A 1 114 ? 1.835 -13.648 16.524 1.00 97.44 114 LYS A O 1
ATOM 951 N N . ASN A 1 115 ? 0.238 -14.930 17.456 1.00 96.75 115 ASN A N 1
ATOM 952 C CA . ASN A 1 115 ? 1.028 -16.159 17.428 1.00 96.75 115 ASN A CA 1
ATOM 953 C C . ASN A 1 115 ? 1.457 -16.532 16.003 1.00 96.75 115 ASN A C 1
ATOM 955 O O . ASN A 1 115 ? 2.604 -16.928 15.797 1.00 96.75 115 ASN A O 1
ATOM 959 N N . GLN A 1 116 ? 0.594 -16.345 15.001 1.00 95.44 116 GLN A N 1
ATOM 960 C CA . GLN A 1 116 ? 0.968 -16.574 13.604 1.00 95.44 116 GLN A CA 1
ATOM 961 C C . GLN A 1 116 ? 2.034 -15.591 13.105 1.00 95.44 116 GLN A C 1
ATOM 963 O O . GLN A 1 116 ? 2.951 -16.014 12.395 1.00 95.44 116 GLN A O 1
ATOM 968 N N . LEU A 1 117 ? 1.967 -14.304 13.467 1.00 96.00 117 LEU A N 1
ATOM 969 C CA . LEU A 1 117 ? 3.013 -13.338 13.099 1.00 96.00 117 LEU A CA 1
ATOM 970 C C . LEU A 1 117 ? 4.376 -13.736 13.678 1.00 96.00 117 LEU A C 1
ATOM 972 O O . LEU A 1 117 ? 5.378 -13.713 12.961 1.00 96.00 117 LEU A O 1
ATOM 976 N N . ILE A 1 118 ? 4.400 -14.160 14.945 1.00 96.44 118 ILE A N 1
ATOM 977 C CA . ILE A 1 118 ? 5.616 -14.612 15.635 1.00 96.44 118 ILE A CA 1
ATOM 978 C C . ILE A 1 118 ? 6.164 -15.887 14.982 1.00 96.44 118 ILE A C 1
ATOM 980 O O . ILE A 1 118 ? 7.340 -15.950 14.624 1.00 96.44 118 ILE A O 1
ATOM 984 N N . GLN A 1 119 ? 5.313 -16.893 14.758 1.00 94.94 119 GLN A N 1
ATOM 985 C CA . GLN A 1 119 ? 5.712 -18.163 14.137 1.00 94.94 119 GLN A CA 1
ATOM 986 C C . GLN A 1 119 ? 6.234 -17.977 12.710 1.00 94.94 119 GLN A C 1
ATOM 988 O O . GLN A 1 119 ? 7.192 -18.636 12.303 1.00 94.94 119 GLN A O 1
ATOM 993 N N . THR A 1 120 ? 5.642 -17.049 11.955 1.00 92.94 120 THR A N 1
ATOM 994 C CA . THR A 1 120 ? 6.095 -16.694 10.601 1.00 92.94 120 THR A CA 1
ATOM 995 C C . THR A 1 120 ? 7.247 -15.686 10.590 1.00 92.94 120 THR A C 1
ATOM 997 O O . THR A 1 120 ? 7.645 -15.238 9.514 1.00 92.94 120 THR A O 1
ATOM 1000 N N . LYS A 1 121 ? 7.820 -15.369 11.763 1.00 95.25 121 LYS A N 1
ATOM 1001 C CA . LYS A 1 121 ? 8.977 -14.479 11.949 1.00 95.25 121 LYS A CA 1
ATOM 1002 C C . LYS A 1 121 ? 8.791 -13.123 11.269 1.00 95.25 121 LYS A C 1
ATOM 1004 O O . LYS A 1 121 ? 9.701 -12.612 10.613 1.00 95.25 121 LYS A O 1
ATOM 1009 N N . LYS A 1 122 ? 7.590 -12.549 11.383 1.00 95.44 122 LYS A N 1
ATOM 1010 C CA . LYS A 1 122 ? 7.336 -11.190 10.902 1.00 95.44 122 LYS A CA 1
ATOM 1011 C C . LYS A 1 122 ? 8.192 -10.195 11.677 1.00 95.44 122 LYS A C 1
ATOM 1013 O O . LYS A 1 122 ? 8.559 -10.427 12.825 1.00 95.44 122 LYS A O 1
ATOM 1018 N N . ASN A 1 123 ? 8.533 -9.099 11.007 1.00 96.62 123 ASN A N 1
ATOM 1019 C CA . ASN A 1 123 ? 9.322 -8.031 11.601 1.00 96.62 123 ASN A CA 1
ATOM 1020 C C . ASN A 1 123 ? 8.604 -7.462 12.836 1.00 96.62 123 ASN A C 1
ATOM 1022 O O . ASN A 1 123 ? 7.383 -7.303 12.818 1.00 96.62 123 ASN A O 1
ATOM 1026 N N . GLU A 1 124 ? 9.372 -7.134 13.871 1.00 97.12 124 GLU A N 1
ATOM 1027 C CA . GLU A 1 124 ? 8.863 -6.618 15.144 1.00 97.12 124 GLU A CA 1
ATOM 1028 C C . GLU A 1 124 ? 7.984 -5.373 14.969 1.00 97.12 124 GLU A C 1
ATOM 1030 O O . GLU A 1 124 ? 6.935 -5.287 15.594 1.00 97.12 124 GLU A O 1
ATOM 1035 N N . ILE A 1 125 ? 8.311 -4.482 14.025 1.00 97.81 125 ILE A N 1
ATOM 1036 C CA . ILE A 1 125 ? 7.506 -3.286 13.720 1.00 97.81 125 ILE A CA 1
ATOM 1037 C C . ILE A 1 125 ? 6.078 -3.660 13.313 1.00 97.81 125 ILE A C 1
ATOM 1039 O O . ILE A 1 125 ? 5.128 -2.996 13.710 1.00 97.81 125 ILE A O 1
ATOM 1043 N N . ILE A 1 126 ? 5.905 -4.740 12.544 1.00 98.31 126 ILE A N 1
ATOM 1044 C CA . ILE A 1 126 ? 4.571 -5.214 12.160 1.00 98.31 126 ILE A CA 1
ATOM 1045 C C . ILE A 1 126 ? 3.841 -5.794 13.371 1.00 98.31 126 ILE A C 1
ATOM 1047 O O . ILE A 1 126 ? 2.661 -5.515 13.556 1.00 98.31 126 ILE A O 1
ATOM 1051 N N . ILE A 1 127 ? 4.524 -6.577 14.207 1.00 98.31 127 ILE A N 1
ATOM 1052 C CA . ILE A 1 127 ? 3.915 -7.153 15.414 1.00 98.31 127 ILE A CA 1
ATOM 1053 C C . ILE A 1 127 ? 3.438 -6.033 16.348 1.00 98.31 127 ILE A C 1
ATOM 1055 O O . ILE A 1 127 ? 2.286 -6.052 16.783 1.00 98.31 127 ILE A O 1
ATOM 1059 N N . GLU A 1 128 ? 4.279 -5.030 16.593 1.00 98.50 128 GLU A N 1
ATOM 1060 C CA . GLU A 1 128 ? 3.952 -3.908 17.470 1.00 98.50 128 GLU A CA 1
ATOM 1061 C C . GLU A 1 128 ? 2.876 -2.990 16.894 1.00 98.50 128 GLU A C 1
ATOM 1063 O O . GLU A 1 128 ? 1.957 -2.601 17.616 1.00 98.50 128 GLU A O 1
ATOM 1068 N N . ALA A 1 129 ? 2.898 -2.712 15.591 1.00 98.69 129 ALA A N 1
ATOM 1069 C CA . ALA A 1 129 ? 1.832 -1.944 14.959 1.00 98.69 129 ALA A CA 1
ATOM 1070 C C . ALA A 1 129 ? 0.463 -2.630 15.119 1.00 98.69 129 ALA A C 1
ATOM 1072 O O . ALA A 1 129 ? -0.530 -1.982 15.449 1.00 98.69 129 ALA A O 1
ATOM 1073 N N . PHE A 1 130 ? 0.385 -3.955 14.961 1.00 98.50 130 PHE A N 1
ATOM 1074 C CA . PHE A 1 130 ? -0.879 -4.659 15.175 1.00 98.50 130 PHE A CA 1
ATOM 1075 C C . PHE A 1 130 ? -1.250 -4.839 16.657 1.00 98.50 130 PHE A C 1
ATOM 1077 O O . PHE A 1 130 ? -2.444 -4.890 16.953 1.00 98.50 130 PHE A O 1
ATOM 1084 N N . ASN A 1 131 ? -0.289 -4.863 17.594 1.00 98.44 131 ASN A N 1
ATOM 1085 C CA . ASN A 1 131 ? -0.589 -4.722 19.029 1.00 98.44 131 ASN A CA 1
ATOM 1086 C C . ASN A 1 131 ? -1.312 -3.391 19.292 1.00 98.44 131 ASN A C 1
ATOM 1088 O O . ASN A 1 131 ? -2.383 -3.395 19.899 1.00 98.44 131 ASN A O 1
ATOM 1092 N N . LYS A 1 132 ? -0.783 -2.278 18.764 1.00 98.62 132 LYS A N 1
ATOM 1093 C CA . LYS A 1 132 ? -1.395 -0.942 18.881 1.00 98.62 132 LYS A CA 1
ATOM 1094 C C . LYS A 1 132 ? -2.790 -0.890 18.258 1.00 98.62 132 LYS A C 1
ATOM 1096 O O . LYS A 1 132 ? -3.716 -0.369 18.874 1.00 98.62 132 LYS A O 1
ATOM 1101 N N . LEU A 1 133 ? -2.980 -1.477 17.071 1.00 98.25 133 LEU A N 1
ATOM 1102 C CA . LEU A 1 133 ? -4.308 -1.555 16.447 1.00 98.25 133 LEU A CA 1
ATOM 1103 C C . LEU A 1 133 ? -5.296 -2.385 17.265 1.00 98.25 133 LEU A C 1
ATOM 1105 O O . LEU A 1 133 ? -6.472 -2.032 17.327 1.00 98.25 133 LEU A O 1
ATOM 1109 N N . ASN A 1 134 ? -4.854 -3.477 17.890 1.00 98.19 134 ASN A N 1
ATOM 1110 C CA . ASN A 1 134 ? -5.731 -4.281 18.735 1.00 98.19 134 ASN A CA 1
ATOM 1111 C C . ASN A 1 134 ? -6.102 -3.565 20.037 1.00 98.19 134 ASN A C 1
ATOM 1113 O O . ASN A 1 134 ? -7.252 -3.624 20.475 1.00 98.19 134 ASN A O 1
ATOM 1117 N N . GLU A 1 135 ? -5.146 -2.863 20.643 1.00 97.81 135 GLU A N 1
ATOM 1118 C CA . GLU A 1 135 ? -5.410 -2.001 21.791 1.00 97.81 135 GLU A CA 1
ATOM 1119 C C . GLU A 1 135 ? -6.439 -0.921 21.429 1.00 97.81 135 GLU A C 1
ATOM 1121 O O . GLU A 1 135 ? -7.458 -0.789 22.108 1.00 97.81 135 GLU A O 1
ATOM 1126 N N . ALA A 1 136 ? -6.236 -0.220 20.310 1.00 97.75 136 ALA A N 1
ATOM 1127 C CA . ALA A 1 136 ? -7.187 0.765 19.808 1.00 97.75 136 ALA A CA 1
ATOM 1128 C C . ALA A 1 136 ? -8.570 0.152 19.537 1.00 97.75 136 ALA A C 1
ATOM 1130 O O . ALA A 1 136 ? -9.578 0.714 19.956 1.00 97.75 136 ALA A O 1
ATOM 1131 N N . ARG A 1 137 ? -8.638 -1.028 18.905 1.00 96.56 137 ARG A N 1
ATOM 1132 C CA . ARG A 1 137 ? -9.892 -1.769 18.678 1.00 96.56 137 ARG A CA 1
ATOM 1133 C C . ARG A 1 137 ? -10.626 -2.051 19.990 1.00 96.56 137 ARG A C 1
ATOM 1135 O O . ARG A 1 137 ? -11.837 -1.869 20.062 1.00 96.56 137 ARG A O 1
ATOM 1142 N N . THR A 1 138 ? -9.904 -2.478 21.023 1.00 96.00 138 THR A N 1
ATOM 1143 C CA . THR A 1 138 ? -10.483 -2.808 22.335 1.00 96.00 138 THR A CA 1
ATOM 1144 C C . THR A 1 138 ? -11.070 -1.564 23.002 1.00 96.00 138 THR A C 1
ATOM 1146 O O . THR A 1 138 ? -12.199 -1.600 23.486 1.00 96.00 138 THR A O 1
ATOM 1149 N N . ARG A 1 139 ? -10.343 -0.442 22.958 1.00 96.25 139 ARG A N 1
ATOM 1150 C CA . ARG A 1 139 ? -10.794 0.856 23.481 1.00 96.25 139 ARG A CA 1
ATOM 1151 C C . ARG A 1 139 ? -12.007 1.402 22.720 1.00 96.25 139 ARG A C 1
ATOM 1153 O O . ARG A 1 139 ? -12.987 1.797 23.346 1.00 96.25 139 ARG A O 1
ATOM 1160 N N . LEU A 1 140 ? -11.999 1.328 21.386 1.00 94.69 140 LEU A N 1
ATOM 1161 C CA . LEU A 1 140 ? -13.145 1.708 20.549 1.00 94.69 140 LEU A CA 1
ATOM 1162 C C . LEU A 1 140 ? -14.391 0.868 20.867 1.00 94.69 140 LEU A C 1
ATOM 1164 O O . LEU A 1 140 ? -15.484 1.418 20.983 1.00 94.69 140 LEU A O 1
ATOM 1168 N N . ASN A 1 141 ? -14.237 -0.446 21.060 1.00 93.44 141 ASN A N 1
ATOM 1169 C CA . ASN A 1 141 ? -15.343 -1.335 21.435 1.00 93.44 141 ASN A CA 1
ATOM 1170 C C . ASN A 1 141 ? -15.901 -1.029 22.835 1.00 93.44 141 ASN A C 1
ATOM 1172 O O . ASN A 1 141 ? -17.083 -1.254 23.083 1.00 93.44 141 ASN A O 1
ATOM 1176 N N . ALA A 1 142 ? -15.075 -0.486 23.731 1.00 94.38 142 ALA A N 1
ATOM 1177 C CA . ALA A 1 142 ? -15.500 0.027 25.032 1.00 94.38 142 ALA A CA 1
ATOM 1178 C C . ALA A 1 142 ? -16.135 1.435 24.959 1.00 94.38 142 ALA A C 1
ATOM 1180 O O . ALA A 1 142 ? -16.523 1.983 25.989 1.00 94.38 142 ALA A O 1
ATOM 1181 N N . GLY A 1 143 ? -16.253 2.024 23.762 1.00 92.75 143 GLY A N 1
ATOM 1182 C CA . GLY A 1 143 ? -16.828 3.352 23.538 1.00 92.75 143 GLY A CA 1
ATOM 1183 C C . GLY A 1 143 ? -15.845 4.514 23.713 1.00 92.75 143 GLY A C 1
A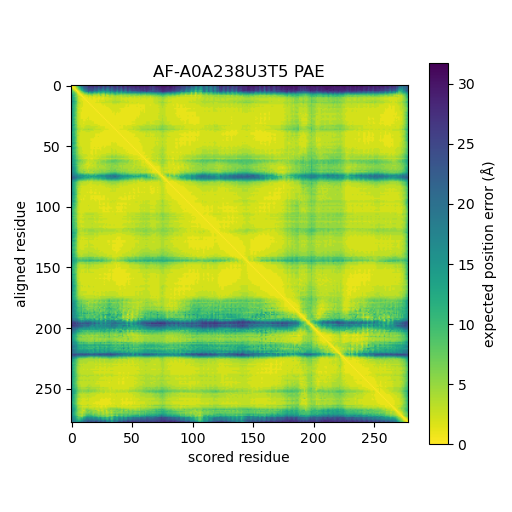TOM 1184 O O . GLY A 1 143 ? -16.270 5.667 23.709 1.00 92.75 143 GLY A O 1
ATOM 1185 N N . GLU A 1 144 ? -14.542 4.251 23.862 1.00 93.25 144 GLU A N 1
ATOM 1186 C CA . GLU A 1 144 ? -13.528 5.301 23.982 1.00 93.25 144 GLU A CA 1
ATOM 1187 C C . GLU A 1 144 ? -13.173 5.877 22.602 1.00 93.25 144 GLU A C 1
ATOM 1189 O O . GLU A 1 144 ? -12.601 5.192 21.755 1.00 93.25 144 GLU A O 1
ATOM 1194 N N . THR A 1 145 ? -13.458 7.163 22.388 1.00 87.62 145 THR A N 1
ATOM 1195 C CA . THR A 1 145 ? -13.115 7.899 21.156 1.00 87.62 145 THR A CA 1
ATOM 1196 C C . THR A 1 145 ? -12.254 9.123 21.471 1.00 87.62 145 THR A C 1
ATOM 1198 O O . THR A 1 145 ? -12.611 10.257 21.149 1.00 87.62 145 THR A O 1
ATOM 1201 N N . THR A 1 146 ? -11.149 8.909 22.185 1.00 92.44 146 THR A N 1
ATOM 1202 C CA . THR A 1 146 ? -10.217 9.974 22.582 1.00 92.44 146 THR A CA 1
ATOM 1203 C C . THR A 1 146 ? -9.183 10.251 21.488 1.00 92.44 146 THR A C 1
ATOM 1205 O O . THR A 1 146 ? -8.858 9.379 20.680 1.00 92.44 146 THR A O 1
ATOM 1208 N N . GLU A 1 147 ? -8.592 11.449 21.504 1.00 93.25 147 GLU A N 1
ATOM 1209 C CA . GLU A 1 147 ? -7.451 11.802 20.641 1.00 93.25 147 GLU A CA 1
ATOM 1210 C C . GLU A 1 147 ? -6.271 10.827 20.824 1.00 93.25 147 GLU A C 1
ATOM 1212 O O . GLU A 1 147 ? -5.529 10.543 19.887 1.00 93.25 147 GLU A O 1
ATOM 1217 N N . VAL A 1 148 ? -6.126 10.248 22.022 1.00 93.69 148 VAL A N 1
ATOM 1218 C CA . VAL A 1 148 ? -5.108 9.230 22.320 1.00 93.69 148 VAL A CA 1
ATOM 1219 C C . VAL A 1 148 ? -5.342 7.957 21.502 1.00 93.69 148 VAL A C 1
ATOM 1221 O O . VAL A 1 148 ? -4.393 7.429 20.923 1.00 93.69 148 VAL A O 1
ATOM 1224 N N . VAL A 1 149 ? -6.590 7.484 21.411 1.00 96.44 149 VAL A N 1
ATOM 1225 C CA . VAL A 1 149 ? -6.952 6.321 20.582 1.00 96.44 149 VAL A CA 1
ATOM 1226 C C . VAL A 1 149 ? -6.715 6.620 19.104 1.00 96.44 149 VAL A C 1
ATOM 1228 O O . VAL A 1 149 ? -6.131 5.799 18.397 1.00 96.44 149 VAL A O 1
ATOM 1231 N N . GLU A 1 150 ? -7.106 7.805 18.634 1.00 95.94 150 GLU A N 1
ATOM 1232 C CA . GLU A 1 150 ? -6.874 8.215 17.247 1.00 95.94 150 GLU A CA 1
ATOM 1233 C C . GLU A 1 150 ? -5.377 8.266 16.906 1.00 95.94 150 GLU A C 1
ATOM 1235 O O . GLU A 1 150 ? -4.947 7.722 15.885 1.00 95.94 150 GLU A O 1
ATOM 1240 N N . LYS A 1 151 ? -4.560 8.858 17.780 1.00 96.38 151 LYS A N 1
ATOM 1241 C CA . LYS A 1 151 ? -3.106 8.909 17.608 1.00 96.38 151 LYS A CA 1
ATOM 1242 C C . LYS A 1 151 ? -2.496 7.508 17.543 1.00 96.38 151 LYS A C 1
ATOM 1244 O O . LYS A 1 151 ? -1.690 7.248 16.652 1.00 96.38 151 LYS A O 1
ATOM 1249 N N . LEU A 1 152 ? -2.923 6.599 18.421 1.00 97.75 152 LEU A N 1
ATOM 1250 C CA . LEU A 1 152 ? -2.456 5.209 18.450 1.00 97.75 152 LEU A CA 1
ATOM 1251 C C . LEU A 1 152 ? -2.740 4.476 17.127 1.00 97.75 152 LEU A C 1
ATOM 1253 O O . LEU A 1 152 ? -1.887 3.755 16.605 1.00 97.75 152 LEU A O 1
ATOM 1257 N N . ILE A 1 153 ? -3.925 4.699 16.551 1.00 98.25 153 ILE A N 1
ATOM 1258 C CA . ILE A 1 153 ? -4.324 4.154 15.246 1.00 98.25 153 ILE A CA 1
ATOM 1259 C C . ILE A 1 153 ? -3.422 4.688 14.134 1.00 98.25 153 ILE A C 1
ATOM 1261 O O . ILE A 1 153 ? -2.948 3.917 13.292 1.00 98.25 153 ILE A O 1
ATOM 1265 N N . TRP A 1 154 ? -3.197 6.003 14.099 1.00 98.00 154 TRP A N 1
ATOM 1266 C CA . TRP A 1 154 ? -2.356 6.624 13.080 1.00 98.00 154 TRP A CA 1
ATOM 1267 C C . TRP A 1 154 ? -0.910 6.157 13.171 1.00 98.00 154 TRP A C 1
ATOM 1269 O O . TRP A 1 154 ? -0.339 5.787 12.147 1.00 98.00 154 TRP A O 1
ATOM 1279 N N . GLU A 1 155 ? -0.341 6.113 14.374 1.00 98.31 155 GLU A N 1
ATOM 1280 C CA . GLU A 1 155 ? 1.013 5.610 14.609 1.00 98.31 155 GLU A CA 1
ATOM 1281 C C . GLU A 1 155 ? 1.177 4.189 14.067 1.00 98.31 155 GLU A C 1
ATOM 1283 O O . GLU A 1 155 ? 2.078 3.938 13.267 1.00 98.31 155 GLU A O 1
ATOM 1288 N N . ALA A 1 156 ? 0.250 3.286 14.393 1.00 98.75 156 ALA A N 1
ATOM 1289 C CA . ALA A 1 156 ? 0.293 1.915 13.902 1.00 98.75 156 ALA A CA 1
ATOM 1290 C C . ALA A 1 156 ? 0.226 1.817 12.366 1.00 98.75 156 ALA A C 1
ATOM 1292 O O . ALA A 1 156 ? 1.007 1.101 11.739 1.00 98.75 156 ALA A O 1
ATOM 1293 N N . ASN A 1 157 ? -0.684 2.558 11.727 1.00 98.75 157 ASN A N 1
ATOM 1294 C CA . ASN A 1 157 ? -0.813 2.537 10.267 1.00 98.75 157 ASN A CA 1
ATOM 1295 C C . ASN A 1 157 ? 0.406 3.158 9.561 1.00 98.75 157 ASN A C 1
ATOM 1297 O O . ASN A 1 157 ? 0.788 2.708 8.478 1.00 98.75 157 ASN A O 1
ATOM 1301 N N . ILE A 1 158 ? 1.036 4.166 10.168 1.00 98.56 158 ILE A N 1
ATOM 1302 C CA . ILE A 1 158 ? 2.270 4.777 9.662 1.00 98.56 158 ILE A CA 1
ATOM 1303 C C . ILE A 1 158 ? 3.451 3.813 9.809 1.00 98.56 158 ILE A C 1
ATOM 1305 O O . ILE A 1 158 ? 4.261 3.723 8.890 1.00 98.56 158 ILE A O 1
ATOM 1309 N N . GLU A 1 159 ? 3.539 3.056 10.904 1.00 98.69 159 GLU A N 1
ATOM 1310 C CA . GLU A 1 159 ? 4.559 2.016 11.104 1.00 98.69 159 GLU A CA 1
ATOM 1311 C C . GLU A 1 159 ? 4.438 0.885 10.078 1.00 98.69 159 GLU A C 1
ATOM 1313 O O . GLU A 1 159 ? 5.438 0.476 9.483 1.00 98.69 159 GLU A O 1
ATOM 1318 N N . ILE A 1 160 ? 3.210 0.436 9.798 1.00 98.75 160 ILE A N 1
ATOM 1319 C CA . ILE A 1 160 ? 2.924 -0.525 8.725 1.00 98.75 160 ILE A CA 1
ATOM 1320 C C . ILE A 1 160 ? 3.372 0.036 7.371 1.00 98.75 160 ILE A C 1
ATOM 1322 O O . ILE A 1 160 ? 4.075 -0.648 6.623 1.00 98.75 160 ILE A O 1
ATOM 1326 N N . LEU A 1 161 ? 3.006 1.285 7.056 1.00 98.44 161 LEU A N 1
ATOM 1327 C CA . LEU A 1 161 ? 3.390 1.931 5.800 1.00 98.44 161 LEU A CA 1
ATOM 1328 C C . LEU A 1 161 ? 4.911 2.098 5.689 1.00 98.44 161 LEU A C 1
ATOM 1330 O O . LEU A 1 161 ? 5.484 1.866 4.629 1.00 98.44 161 LEU A O 1
ATOM 1334 N N . TRP A 1 162 ? 5.583 2.476 6.773 1.00 98.56 162 TRP A N 1
ATOM 1335 C CA . TRP A 1 162 ? 7.037 2.595 6.806 1.00 98.56 162 TRP A CA 1
ATOM 1336 C C . TRP A 1 162 ? 7.708 1.244 6.554 1.00 98.56 162 TRP A C 1
ATOM 1338 O O . TRP A 1 162 ? 8.601 1.149 5.708 1.00 98.56 162 TRP A O 1
ATOM 1348 N N . HIS A 1 163 ? 7.235 0.186 7.223 1.00 98.31 163 HIS A N 1
ATOM 1349 C CA . HIS A 1 163 ? 7.720 -1.176 7.016 1.00 98.31 163 HIS A CA 1
ATOM 1350 C C . HIS A 1 163 ? 7.540 -1.617 5.559 1.00 98.31 163 HIS A C 1
ATOM 1352 O O . HIS A 1 163 ? 8.480 -2.132 4.955 1.00 98.31 163 HIS A O 1
ATOM 1358 N N . GLU A 1 164 ? 6.364 -1.380 4.974 1.00 98.00 164 GLU A N 1
ATOM 1359 C CA . GLU A 1 164 ? 6.106 -1.650 3.560 1.00 98.00 164 GLU A CA 1
ATOM 1360 C C . GLU A 1 164 ? 7.120 -0.921 2.666 1.00 98.00 164 GLU A C 1
ATOM 1362 O O . GLU A 1 164 ? 7.789 -1.538 1.832 1.00 98.00 164 GLU A O 1
ATOM 1367 N N . GLN A 1 165 ? 7.272 0.390 2.853 1.00 97.75 165 GLN A N 1
ATOM 1368 C CA . GLN A 1 165 ? 8.105 1.215 1.986 1.00 97.75 165 GLN A CA 1
ATOM 1369 C C . GLN A 1 165 ? 9.595 0.870 2.084 1.00 97.75 165 GLN A C 1
ATOM 1371 O O . GLN A 1 165 ? 10.295 0.958 1.069 1.00 97.75 165 GLN A O 1
ATOM 1376 N N . LEU A 1 166 ? 10.071 0.464 3.265 1.00 97.62 166 LEU A N 1
ATOM 1377 C CA . LEU A 1 166 ? 11.472 0.119 3.492 1.00 97.62 166 LEU A CA 1
ATOM 1378 C C . LEU A 1 166 ? 11.791 -1.345 3.179 1.00 97.62 166 LEU A C 1
ATOM 1380 O O . LEU A 1 166 ? 12.749 -1.616 2.465 1.00 97.62 166 LEU A O 1
ATOM 1384 N N . PHE A 1 167 ? 11.029 -2.300 3.711 1.00 97.12 167 PHE A N 1
ATOM 1385 C CA . PHE A 1 167 ? 11.395 -3.719 3.647 1.00 97.12 167 PHE A CA 1
ATOM 1386 C C . PHE A 1 167 ? 10.741 -4.471 2.489 1.00 97.12 167 PHE A C 1
ATOM 1388 O O . PHE A 1 167 ? 11.287 -5.478 2.037 1.00 97.12 167 PHE A O 1
ATOM 1395 N N . VAL A 1 168 ? 9.602 -3.990 1.980 1.00 95.81 168 VAL A N 1
ATOM 1396 C CA . VAL A 1 168 ? 8.881 -4.646 0.877 1.00 95.81 168 VAL A CA 1
ATOM 1397 C C . VAL A 1 168 ? 9.199 -3.969 -0.455 1.00 95.81 168 VAL A C 1
ATOM 1399 O O . VAL A 1 168 ? 9.567 -4.642 -1.420 1.00 95.81 168 VAL A O 1
ATOM 1402 N N . VAL A 1 169 ? 9.092 -2.638 -0.508 1.00 96.44 169 VAL A N 1
ATOM 1403 C CA . VAL A 1 169 ? 9.238 -1.852 -1.744 1.00 96.44 169 VAL A CA 1
ATOM 1404 C C . VAL A 1 169 ? 10.699 -1.583 -2.088 1.00 96.44 169 VAL A C 1
ATOM 1406 O O . VAL A 1 169 ? 11.108 -1.853 -3.221 1.00 96.44 169 VAL A O 1
ATOM 1409 N N . GLN A 1 170 ? 11.496 -1.071 -1.140 1.00 96.56 170 GLN A N 1
ATOM 1410 C CA . GLN A 1 170 ? 12.863 -0.623 -1.433 1.00 96.56 170 GLN A CA 1
ATOM 1411 C C . GLN A 1 170 ? 13.741 -1.700 -2.095 1.00 96.56 170 GLN A C 1
ATOM 1413 O O . GLN A 1 170 ? 14.338 -1.383 -3.122 1.00 96.56 170 GLN A O 1
ATOM 1418 N N . PRO A 1 171 ? 13.761 -2.975 -1.646 1.00 95.62 171 PRO A N 1
ATOM 1419 C CA . PRO A 1 171 ? 14.629 -3.986 -2.255 1.00 95.62 171 PRO A CA 1
ATOM 1420 C C . PRO A 1 171 ? 14.337 -4.244 -3.737 1.00 95.62 171 PRO A C 1
ATOM 1422 O O . PRO A 1 171 ? 15.216 -4.683 -4.479 1.00 95.62 171 PRO A O 1
ATOM 1425 N N . MET A 1 172 ? 13.098 -4.003 -4.175 1.00 94.44 172 MET A N 1
ATOM 1426 C CA . MET A 1 172 ? 12.695 -4.122 -5.576 1.00 94.44 172 MET A CA 1
ATOM 1427 C C . MET A 1 172 ? 12.935 -2.824 -6.347 1.00 94.44 172 MET A C 1
ATOM 1429 O O . MET A 1 172 ? 13.353 -2.869 -7.501 1.00 94.44 172 MET A O 1
ATOM 1433 N N . PHE A 1 173 ? 12.735 -1.674 -5.706 1.00 93.69 173 PHE A N 1
ATOM 1434 C CA . PHE A 1 173 ? 13.064 -0.364 -6.268 1.00 93.69 173 PHE A CA 1
ATOM 1435 C C . PHE A 1 173 ? 14.563 -0.188 -6.530 1.00 93.69 173 PHE A C 1
ATOM 1437 O O . PHE A 1 173 ? 14.928 0.368 -7.563 1.00 93.69 173 PHE A O 1
ATOM 1444 N N . ASP A 1 174 ? 15.426 -0.752 -5.682 1.00 93.44 174 ASP A N 1
ATOM 1445 C CA . ASP A 1 174 ? 16.881 -0.816 -5.898 1.00 93.44 174 ASP A CA 1
ATOM 1446 C C . ASP A 1 174 ? 17.258 -1.626 -7.149 1.00 93.44 174 ASP A C 1
ATOM 1448 O O . ASP A 1 174 ? 18.408 -1.618 -7.595 1.00 93.44 174 ASP A O 1
ATOM 1452 N N . LYS A 1 175 ? 16.300 -2.371 -7.716 1.00 92.06 175 LYS A N 1
ATOM 1453 C CA . LYS A 1 175 ? 16.456 -3.109 -8.966 1.00 92.06 175 LYS A CA 1
ATOM 1454 C C . LYS A 1 175 ? 15.781 -2.429 -10.149 1.00 92.06 175 LYS A C 1
ATOM 1456 O O . LYS A 1 175 ? 15.799 -3.042 -11.205 1.00 92.06 175 LYS A O 1
ATOM 1461 N N . LEU A 1 176 ? 15.235 -1.222 -10.047 1.00 90.94 176 LEU A N 1
ATOM 1462 C CA . LEU A 1 176 ? 14.751 -0.498 -11.228 1.00 90.94 176 LEU A CA 1
ATOM 1463 C C . LEU A 1 176 ? 15.919 0.111 -12.014 1.00 90.94 176 LEU A C 1
ATOM 1465 O O . LEU A 1 176 ? 16.961 0.443 -11.446 1.00 90.94 176 LEU A O 1
ATOM 1469 N N . SER A 1 177 ? 15.776 0.233 -13.335 1.00 88.56 177 SER A N 1
ATOM 1470 C CA . SER A 1 177 ? 16.778 0.928 -14.153 1.00 88.56 177 SER A CA 1
ATOM 1471 C C . SER A 1 177 ? 16.815 2.432 -13.846 1.00 88.56 177 SER A C 1
ATOM 1473 O O . SER A 1 177 ? 15.787 3.041 -13.557 1.00 88.56 177 SER A O 1
ATOM 1475 N N . ASN A 1 178 ? 17.985 3.072 -13.961 1.00 87.94 178 ASN A N 1
ATOM 1476 C CA . ASN A 1 178 ? 18.111 4.520 -13.727 1.00 87.94 178 ASN A CA 1
ATOM 1477 C C . ASN A 1 178 ? 17.196 5.341 -14.650 1.00 87.94 178 ASN A C 1
ATOM 1479 O O . ASN A 1 178 ? 16.571 6.301 -14.205 1.00 87.94 178 ASN A O 1
ATOM 1483 N N . THR A 1 179 ? 17.079 4.944 -15.921 1.00 83.81 179 THR A N 1
ATOM 1484 C CA . THR A 1 179 ? 16.191 5.596 -16.894 1.00 83.81 179 THR A CA 1
ATOM 1485 C C . THR A 1 179 ? 14.740 5.559 -16.427 1.00 83.81 179 THR A C 1
ATOM 1487 O O . THR A 1 179 ? 14.056 6.583 -16.447 1.00 83.81 179 THR A O 1
ATOM 1490 N N . PHE A 1 180 ? 14.278 4.400 -15.958 1.00 86.06 180 PHE A N 1
ATOM 1491 C CA . PHE A 1 180 ? 12.919 4.245 -15.461 1.00 86.06 180 PHE A CA 1
ATOM 1492 C C . PHE A 1 180 ? 12.701 4.975 -14.135 1.00 86.06 180 PHE A C 1
ATOM 1494 O O . PHE A 1 180 ? 11.689 5.651 -13.983 1.00 86.06 180 PHE A O 1
ATOM 1501 N N . SER A 1 181 ? 13.659 4.929 -13.208 1.00 86.50 181 SER A N 1
ATOM 1502 C CA . SER A 1 181 ? 13.609 5.682 -11.947 1.00 86.50 181 SER A CA 1
ATOM 1503 C C . SER A 1 181 ? 13.495 7.191 -12.184 1.00 86.50 181 SER A C 1
ATOM 1505 O O . SER A 1 181 ? 12.671 7.859 -11.555 1.00 86.50 181 SER A O 1
ATOM 1507 N N . ASN A 1 182 ? 14.253 7.733 -13.141 1.00 84.06 182 ASN A N 1
ATOM 1508 C CA . ASN A 1 182 ? 14.176 9.144 -13.525 1.00 84.06 182 ASN A CA 1
ATOM 1509 C C . ASN A 1 182 ? 12.815 9.486 -14.147 1.00 84.06 182 ASN A C 1
ATOM 1511 O O . ASN A 1 182 ? 12.183 10.464 -13.743 1.00 84.06 182 ASN A O 1
ATOM 1515 N N . LEU A 1 183 ? 12.325 8.657 -15.077 1.00 82.69 183 LEU A N 1
ATOM 1516 C CA . LEU A 1 183 ? 10.999 8.828 -15.674 1.00 82.69 183 LEU A CA 1
ATOM 1517 C C . LEU A 1 183 ? 9.902 8.805 -14.602 1.00 82.69 183 LEU A C 1
ATOM 1519 O O . LEU A 1 183 ? 9.096 9.731 -14.533 1.00 82.69 183 LEU A O 1
ATOM 1523 N N . MET A 1 184 ? 9.909 7.788 -13.736 1.00 83.06 184 MET A N 1
ATOM 1524 C CA . MET A 1 184 ? 8.966 7.642 -12.628 1.00 83.06 184 MET A CA 1
ATOM 1525 C C . MET A 1 184 ? 9.013 8.836 -11.688 1.00 83.06 184 MET A C 1
ATOM 1527 O O . MET A 1 184 ? 7.964 9.291 -11.256 1.00 83.06 184 MET A O 1
ATOM 1531 N N . SER A 1 185 ? 10.192 9.392 -11.414 1.00 83.06 185 SER A N 1
ATOM 1532 C CA . SER A 1 185 ? 10.321 10.585 -10.575 1.00 83.06 185 SER A CA 1
ATOM 1533 C C . SER A 1 185 ? 9.585 11.778 -11.178 1.00 83.06 185 SER A C 1
ATOM 1535 O O . SER A 1 185 ? 8.841 12.442 -10.464 1.00 83.06 185 SER A O 1
ATOM 1537 N N . LEU A 1 186 ? 9.719 12.005 -12.491 1.00 73.38 186 LEU A N 1
ATOM 1538 C CA . LEU A 1 186 ? 9.053 13.098 -13.211 1.00 73.38 186 LEU A CA 1
ATOM 1539 C C . LEU A 1 186 ? 7.525 12.955 -13.248 1.00 73.38 186 LEU A C 1
ATOM 1541 O O . LEU A 1 186 ? 6.800 13.949 -13.127 1.00 73.38 186 LEU A O 1
ATOM 1545 N N . ILE A 1 187 ? 7.036 11.726 -13.425 1.00 77.19 187 ILE A N 1
ATOM 1546 C CA . ILE A 1 187 ? 5.604 11.443 -13.598 1.00 77.19 187 ILE A CA 1
ATOM 1547 C C . ILE A 1 187 ? 4.907 10.983 -12.314 1.00 77.19 187 ILE A C 1
ATOM 1549 O O . ILE A 1 187 ? 3.695 10.765 -12.342 1.00 77.19 187 ILE A O 1
ATOM 1553 N N . ALA A 1 188 ? 5.641 10.825 -11.209 1.00 79.75 188 ALA A N 1
ATOM 1554 C CA . ALA A 1 188 ? 5.092 10.425 -9.922 1.00 79.75 188 ALA A CA 1
ATOM 1555 C C . ALA A 1 188 ? 4.132 11.500 -9.414 1.00 79.75 188 ALA A C 1
ATOM 1557 O O . ALA A 1 188 ? 4.517 12.595 -8.987 1.00 79.75 188 ALA A O 1
ATOM 1558 N N . SER A 1 189 ? 2.856 11.148 -9.464 1.00 82.31 189 SER A N 1
ATOM 1559 C CA . SER A 1 189 ? 1.749 11.913 -8.926 1.00 82.31 189 SER A CA 1
ATOM 1560 C C . SER A 1 189 ? 0.859 10.990 -8.115 1.00 82.31 189 SER A C 1
ATOM 1562 O O . SER A 1 189 ? 0.692 9.823 -8.466 1.00 82.31 189 SER A O 1
ATOM 1564 N N . PHE A 1 190 ? 0.266 11.534 -7.066 1.00 80.19 190 PHE A N 1
ATOM 1565 C CA . PHE A 1 190 ? -0.712 10.856 -6.239 1.00 80.19 190 PHE A CA 1
ATOM 1566 C C . PHE A 1 190 ? -1.944 11.748 -6.125 1.00 80.19 190 PHE A C 1
ATOM 1568 O O . PHE A 1 190 ? -1.793 12.941 -5.877 1.00 80.19 190 PHE A O 1
ATOM 1575 N N . ASP A 1 191 ? -3.134 11.190 -6.317 1.00 81.81 191 ASP A N 1
ATOM 1576 C CA . ASP A 1 191 ? -4.399 11.924 -6.230 1.00 81.81 191 ASP A CA 1
ATOM 1577 C C . ASP A 1 191 ? -5.427 11.118 -5.434 1.00 81.81 191 ASP A C 1
ATOM 1579 O O . ASP A 1 191 ? -5.642 9.936 -5.702 1.00 81.81 191 ASP A O 1
ATOM 1583 N N . TYR A 1 192 ? -6.052 11.754 -4.450 1.00 76.50 192 TYR A N 1
ATOM 1584 C CA . TYR A 1 192 ? -7.123 11.145 -3.670 1.00 76.50 192 TYR A CA 1
ATOM 1585 C C . TYR A 1 192 ? -8.524 11.430 -4.240 1.00 76.50 192 TYR A C 1
ATOM 1587 O O . TYR A 1 192 ? -9.514 11.040 -3.633 1.00 76.50 192 TYR A O 1
ATOM 1595 N N . HIS A 1 193 ? -8.626 12.092 -5.394 1.00 77.62 193 HIS A N 1
ATOM 1596 C CA . HIS A 1 193 ? -9.889 12.346 -6.084 1.00 77.62 193 HIS A CA 1
ATOM 1597 C C . HIS A 1 193 ? -9.932 11.578 -7.410 1.00 77.62 193 HIS A C 1
ATOM 1599 O O . HIS A 1 193 ? -9.478 12.066 -8.444 1.00 77.62 193 HIS A O 1
ATOM 1605 N N . ILE A 1 194 ? -10.407 10.334 -7.370 1.00 78.38 194 ILE A N 1
ATOM 1606 C CA . ILE A 1 194 ? -10.316 9.386 -8.486 1.00 78.38 194 ILE A CA 1
ATOM 1607 C C . ILE A 1 194 ? -11.646 9.285 -9.246 1.00 78.38 194 ILE A C 1
ATOM 1609 O O . ILE A 1 194 ? -11.645 9.130 -10.469 1.00 78.38 194 ILE A O 1
ATOM 1613 N N . ASN A 1 195 ? -12.776 9.379 -8.543 1.00 69.62 195 ASN A N 1
ATOM 1614 C CA . ASN A 1 195 ? -14.114 9.267 -9.131 1.00 69.62 195 ASN A CA 1
ATOM 1615 C C . ASN A 1 195 ? -14.509 10.512 -9.959 1.00 69.62 195 ASN A C 1
ATOM 1617 O O . ASN A 1 195 ? -15.357 10.458 -10.851 1.00 69.62 195 ASN A O 1
ATOM 1621 N N . HIS A 1 196 ? -13.874 11.658 -9.709 1.00 60.16 196 HIS A N 1
ATOM 1622 C CA . HIS A 1 196 ? -14.261 12.935 -10.307 1.00 60.16 196 HIS A CA 1
ATOM 1623 C C . HIS A 1 196 ? -13.342 13.339 -11.467 1.00 60.16 196 HIS A C 1
ATOM 1625 O O . HIS A 1 196 ? -12.119 13.302 -11.375 1.00 60.16 196 HIS A O 1
ATOM 1631 N N . LYS A 1 197 ? -13.927 13.817 -12.576 1.00 55.91 197 LYS A N 1
ATOM 1632 C CA . LYS A 1 197 ? -13.189 14.219 -13.797 1.00 55.91 197 LYS A CA 1
ATOM 1633 C C . LYS A 1 197 ? -12.251 15.429 -13.620 1.00 55.91 197 LYS A C 1
ATOM 1635 O O . LYS A 1 197 ? -11.565 15.795 -14.573 1.00 55.91 197 LYS A O 1
ATOM 1640 N N . LYS A 1 198 ? -12.235 16.091 -12.457 1.00 55.38 198 LYS A N 1
ATOM 1641 C CA . LYS A 1 198 ? -11.363 17.242 -12.173 1.00 55.38 198 LYS A CA 1
ATOM 1642 C C . LYS A 1 198 ? -10.565 17.003 -10.895 1.00 55.38 198 LYS A C 1
ATOM 1644 O O . LYS A 1 198 ? -11.109 17.115 -9.806 1.00 55.38 198 LYS A O 1
ATOM 1649 N N . THR A 1 199 ? -9.265 16.760 -11.042 1.00 57.38 199 THR A N 1
ATOM 1650 C CA . THR A 1 199 ? -8.297 16.704 -9.940 1.00 57.38 199 THR A CA 1
ATOM 1651 C C . THR A 1 199 ? -8.369 17.956 -9.063 1.00 57.38 199 THR A C 1
ATOM 1653 O O . THR A 1 199 ? -8.237 19.083 -9.548 1.00 57.38 199 THR A O 1
ATOM 1656 N N . SER A 1 200 ? -8.515 17.764 -7.750 1.00 64.38 200 SER A N 1
ATOM 1657 C CA . SER A 1 200 ? -8.344 18.837 -6.771 1.00 64.38 200 SER A CA 1
ATOM 1658 C C . SER A 1 200 ? -6.865 18.968 -6.419 1.00 64.38 200 SER A C 1
ATOM 1660 O O . SER A 1 200 ? -6.284 18.093 -5.780 1.00 64.38 200 SER A O 1
ATOM 1662 N N . TRP A 1 201 ? -6.244 20.094 -6.776 1.00 63.78 201 TRP A N 1
ATOM 1663 C CA . TRP A 1 201 ? -4.837 20.381 -6.451 1.00 63.78 201 TRP A CA 1
ATOM 1664 C C . TRP A 1 201 ? -4.524 20.327 -4.944 1.00 63.78 201 TRP A C 1
ATOM 1666 O O . TRP A 1 201 ? -3.366 20.166 -4.568 1.00 63.78 201 TRP A O 1
ATOM 1676 N N . LYS A 1 202 ? -5.545 20.445 -4.079 1.00 72.94 202 LYS A N 1
ATOM 1677 C CA . LYS A 1 202 ? -5.407 20.334 -2.620 1.00 72.94 202 LYS A CA 1
ATOM 1678 C C . LYS A 1 202 ? -5.149 18.898 -2.157 1.00 72.94 202 LYS A C 1
ATOM 1680 O O . LYS A 1 202 ? -4.433 18.705 -1.181 1.00 72.94 202 LYS A O 1
ATOM 1685 N N . LEU A 1 203 ? -5.714 17.912 -2.855 1.00 73.75 203 LEU A N 1
ATOM 1686 C CA . LEU A 1 203 ? -5.604 16.485 -2.526 1.00 73.75 203 LEU A CA 1
ATOM 1687 C C . LEU A 1 203 ? -4.624 15.740 -3.437 1.00 73.75 203 LEU A C 1
ATOM 1689 O O . LEU A 1 203 ? -4.200 14.633 -3.112 1.00 73.75 203 LEU A O 1
ATOM 1693 N N . ALA A 1 204 ? -4.210 16.371 -4.533 1.00 81.12 204 ALA A N 1
ATOM 1694 C CA . ALA A 1 204 ? -3.157 15.868 -5.389 1.00 81.12 204 ALA A CA 1
ATOM 1695 C C . ALA A 1 204 ? -1.764 16.286 -4.901 1.00 81.12 204 ALA A C 1
ATOM 1697 O O . ALA A 1 204 ? -1.541 17.361 -4.337 1.00 81.12 204 ALA A O 1
ATOM 1698 N N . SER A 1 205 ? -0.785 15.434 -5.169 1.00 85.38 205 SER A N 1
ATOM 1699 C CA . SER A 1 205 ? 0.624 15.729 -4.981 1.00 85.38 205 SER A CA 1
ATOM 1700 C C . SER A 1 205 ? 1.449 15.235 -6.155 1.00 85.38 205 SER A C 1
ATOM 1702 O O . SER A 1 205 ? 1.134 14.219 -6.769 1.00 85.38 205 SER A O 1
ATOM 1704 N N . ARG A 1 206 ? 2.535 15.943 -6.460 1.00 88.50 206 ARG A N 1
ATOM 1705 C CA . ARG A 1 206 ? 3.527 15.534 -7.456 1.00 88.50 206 ARG A CA 1
ATOM 1706 C C . ARG A 1 206 ? 4.892 15.526 -6.797 1.00 88.50 206 ARG A C 1
ATOM 1708 O O . ARG A 1 206 ? 5.284 16.529 -6.200 1.00 88.50 206 ARG A O 1
ATOM 1715 N N . PHE A 1 207 ? 5.611 14.421 -6.946 1.00 89.06 207 PHE A N 1
ATOM 1716 C CA . PHE A 1 207 ? 6.883 14.198 -6.268 1.00 89.06 207 PHE A CA 1
ATOM 1717 C C . PHE A 1 207 ? 7.905 15.296 -6.584 1.00 89.06 207 PHE A C 1
ATOM 1719 O O 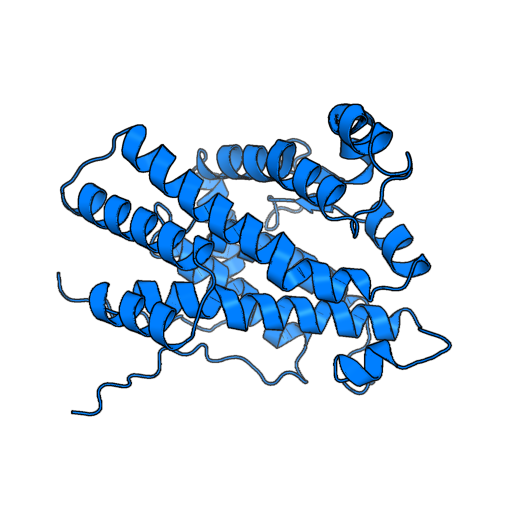. PHE A 1 207 ? 8.417 15.927 -5.668 1.00 89.06 207 PHE A O 1
ATOM 1726 N N . ILE A 1 208 ? 8.137 15.603 -7.866 1.00 86.50 208 ILE A N 1
ATOM 1727 C CA . ILE A 1 208 ? 9.089 16.655 -8.268 1.00 86.50 208 ILE A CA 1
ATOM 1728 C C . ILE A 1 208 ? 8.754 18.009 -7.645 1.00 86.50 208 ILE A C 1
ATOM 1730 O O . ILE A 1 208 ? 9.638 18.667 -7.101 1.00 86.50 208 ILE A O 1
ATOM 1734 N N . ILE A 1 209 ? 7.482 18.415 -7.705 1.00 85.75 209 ILE A N 1
ATOM 1735 C CA . ILE A 1 209 ? 7.046 19.700 -7.149 1.00 85.75 209 ILE A CA 1
ATOM 1736 C C . ILE A 1 209 ? 7.332 19.715 -5.648 1.00 85.75 209 ILE A C 1
ATOM 1738 O O . ILE A 1 209 ? 7.969 20.642 -5.160 1.00 85.75 209 ILE A O 1
ATOM 1742 N N . PHE A 1 210 ? 6.949 18.652 -4.935 1.00 90.25 210 PHE A N 1
ATOM 1743 C CA . PHE A 1 210 ? 7.237 18.518 -3.512 1.00 90.25 210 PHE A CA 1
ATOM 1744 C C . PHE A 1 210 ? 8.737 18.616 -3.212 1.00 90.25 210 PHE A C 1
ATOM 1746 O O . PHE A 1 210 ? 9.120 19.346 -2.294 1.00 90.25 210 PHE A O 1
ATOM 1753 N N . ME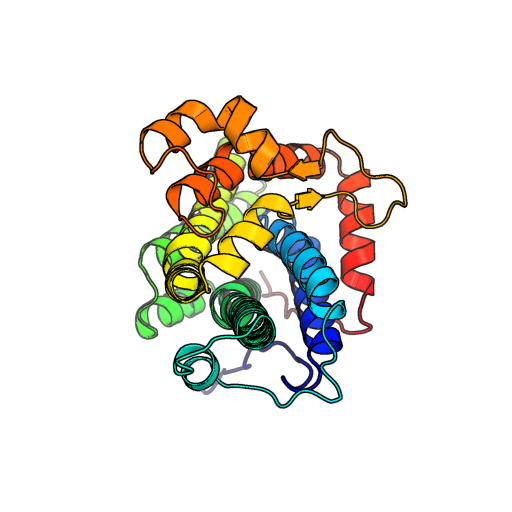T A 1 211 ? 9.587 17.916 -3.971 1.00 90.00 211 MET A N 1
ATOM 1754 C CA . MET A 1 211 ? 11.028 17.901 -3.717 1.00 90.00 211 MET A CA 1
ATOM 1755 C C . MET A 1 211 ? 11.629 19.307 -3.809 1.00 90.00 211 MET A C 1
ATOM 1757 O O . MET A 1 211 ? 12.398 19.688 -2.928 1.00 90.00 211 MET A O 1
ATOM 1761 N N . PHE A 1 212 ? 11.215 20.106 -4.796 1.00 86.56 212 PHE A N 1
ATOM 1762 C CA . PHE A 1 212 ? 11.712 21.472 -4.970 1.00 86.56 212 PHE A CA 1
ATOM 1763 C C . PHE A 1 212 ? 11.058 22.519 -4.054 1.00 86.56 212 PHE A C 1
ATOM 1765 O O . PHE A 1 212 ? 11.654 23.571 -3.845 1.00 86.56 212 PHE A O 1
ATOM 1772 N N . THR A 1 213 ? 9.883 22.258 -3.466 1.00 86.69 213 THR A N 1
ATOM 1773 C CA . THR A 1 213 ? 9.221 23.222 -2.559 1.00 86.69 213 THR A CA 1
ATOM 1774 C C . THR A 1 213 ? 9.410 22.912 -1.075 1.00 86.69 213 THR A C 1
ATOM 1776 O O . THR A 1 213 ? 9.651 23.808 -0.276 1.00 86.69 213 THR A O 1
ATOM 1779 N N . LYS A 1 214 ? 9.253 21.644 -0.679 1.00 85.94 214 LYS A N 1
ATOM 1780 C CA . LYS A 1 214 ? 9.228 21.186 0.726 1.00 85.94 214 LYS A CA 1
ATOM 1781 C C . LYS A 1 214 ? 10.316 20.147 1.030 1.00 85.94 214 LYS A C 1
ATOM 1783 O O . LYS A 1 214 ? 10.615 19.889 2.195 1.00 85.94 214 LYS A O 1
ATOM 1788 N N . GLY A 1 215 ? 10.910 19.546 -0.002 1.00 83.12 215 GLY A N 1
ATOM 1789 C CA . GLY A 1 215 ? 11.917 18.491 0.108 1.00 83.12 215 GLY A CA 1
ATOM 1790 C C . GLY A 1 215 ? 13.371 18.966 0.086 1.00 83.12 215 GLY A C 1
ATOM 1791 O O . GLY A 1 215 ? 14.254 18.113 0.092 1.00 83.12 215 GLY A O 1
ATOM 1792 N N . LEU A 1 216 ? 13.646 20.279 0.097 1.00 80.56 216 LEU A N 1
ATOM 1793 C CA . LEU A 1 216 ? 15.001 20.843 -0.052 1.00 80.56 216 LEU A CA 1
ATOM 1794 C C . LEU A 1 216 ? 16.021 20.270 0.948 1.00 80.56 216 LEU A C 1
ATOM 1796 O O . LEU A 1 216 ? 17.135 19.932 0.561 1.00 80.56 216 LEU A O 1
ATOM 1800 N N . ILE A 1 217 ? 15.623 20.078 2.212 1.00 79.38 217 ILE A N 1
ATOM 1801 C CA . ILE A 1 217 ? 16.481 19.465 3.247 1.00 79.38 217 ILE A CA 1
ATOM 1802 C C . ILE A 1 217 ? 16.790 17.995 2.924 1.00 79.38 217 ILE A C 1
ATOM 1804 O O . ILE A 1 217 ? 17.875 17.501 3.210 1.00 79.38 217 ILE A O 1
ATOM 1808 N N . THR A 1 218 ? 15.831 17.262 2.357 1.00 79.06 218 THR A N 1
ATOM 1809 C CA . THR A 1 218 ? 16.038 15.860 1.974 1.00 79.06 218 THR A CA 1
ATOM 1810 C C . THR A 1 218 ? 16.876 15.753 0.695 1.00 79.06 218 THR A C 1
ATOM 1812 O O . THR A 1 218 ? 17.684 14.834 0.584 1.00 79.06 218 THR A O 1
ATOM 1815 N N . LEU A 1 219 ? 16.730 16.699 -0.242 1.00 79.38 219 LEU A N 1
ATOM 18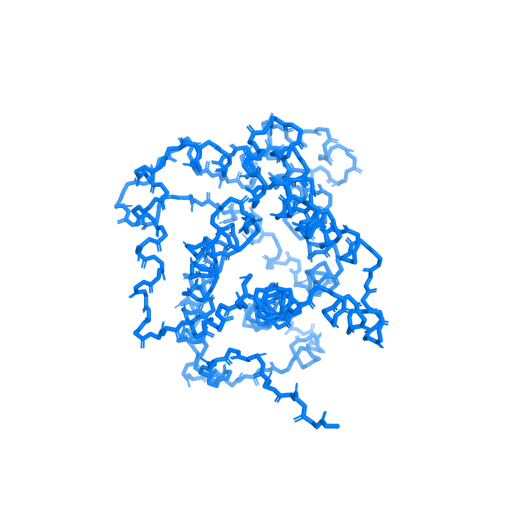16 C CA . LEU A 1 219 ? 17.561 16.791 -1.450 1.00 79.38 219 LEU A CA 1
ATOM 1817 C C . LEU A 1 219 ? 19.026 17.072 -1.121 1.00 79.38 219 LEU A C 1
ATOM 1819 O O . LEU A 1 219 ? 19.900 16.412 -1.680 1.00 79.38 219 LEU A O 1
ATOM 1823 N N . SER A 1 220 ? 19.294 18.017 -0.214 1.00 76.25 220 SER A N 1
ATOM 1824 C CA . SER A 1 220 ? 20.667 18.405 0.137 1.00 76.25 220 SER A CA 1
ATOM 1825 C C . SER A 1 220 ? 21.453 17.289 0.822 1.00 76.25 220 SER A C 1
ATOM 1827 O O . SER A 1 220 ? 22.675 17.251 0.720 1.00 76.25 220 SER A O 1
ATOM 1829 N N . LYS A 1 221 ? 20.761 16.353 1.479 1.00 76.25 221 LYS A N 1
ATOM 1830 C CA . LYS A 1 221 ? 21.376 15.170 2.092 1.00 76.25 221 LYS A CA 1
ATOM 1831 C C . LYS A 1 221 ? 21.674 14.051 1.091 1.00 76.25 221 LYS A C 1
ATOM 1833 O O . LYS A 1 221 ? 22.616 13.302 1.307 1.00 76.25 221 LYS A O 1
ATOM 1838 N N . ASN A 1 222 ? 20.900 13.945 0.006 1.00 67.38 222 ASN A N 1
ATOM 1839 C CA . ASN A 1 222 ? 20.882 12.764 -0.863 1.00 67.38 222 ASN A CA 1
ATOM 1840 C C . ASN A 1 222 ? 20.887 13.123 -2.357 1.00 67.38 222 ASN A C 1
ATOM 1842 O O . ASN A 1 222 ? 19.903 12.876 -3.054 1.00 67.38 222 ASN A O 1
ATOM 1846 N N . TYR A 1 223 ? 22.016 13.629 -2.859 1.00 66.19 223 TYR A N 1
ATOM 1847 C CA . TYR A 1 223 ? 22.338 13.756 -4.294 1.00 66.19 223 TYR A CA 1
ATOM 1848 C C . TYR A 1 223 ? 21.736 14.940 -5.067 1.00 66.19 223 TYR A C 1
ATOM 1850 O O . TYR A 1 223 ? 21.978 15.027 -6.267 1.00 66.19 223 TYR A O 1
ATOM 1858 N N . PHE A 1 224 ? 20.997 15.863 -4.435 1.00 77.56 224 PHE A N 1
ATOM 1859 C CA . PHE A 1 224 ? 20.387 17.059 -5.062 1.00 77.56 224 PHE A CA 1
ATOM 1860 C C . PHE A 1 224 ? 19.419 16.809 -6.238 1.00 77.56 224 PHE A C 1
ATOM 1862 O O . PHE A 1 224 ? 18.737 17.735 -6.673 1.00 77.56 224 PHE A O 1
ATOM 1869 N N . ILE A 1 225 ? 19.306 15.574 -6.728 1.00 85.62 225 ILE A N 1
ATOM 1870 C CA . ILE A 1 225 ? 18.434 15.175 -7.829 1.00 85.62 225 ILE A CA 1
ATOM 1871 C C . ILE A 1 225 ? 17.237 14.412 -7.244 1.00 85.62 225 ILE A C 1
ATOM 1873 O O . ILE A 1 225 ? 17.433 13.405 -6.554 1.00 85.62 225 ILE A O 1
ATOM 1877 N N . PRO A 1 226 ? 15.995 14.862 -7.508 1.00 89.50 226 PRO A N 1
ATOM 1878 C CA . PRO A 1 226 ? 14.796 14.117 -7.156 1.00 89.50 226 PRO A CA 1
ATOM 1879 C C . PRO A 1 226 ? 14.801 12.704 -7.752 1.00 89.50 226 PRO A C 1
ATOM 1881 O O . PRO A 1 226 ? 14.831 12.538 -8.970 1.00 89.50 226 PRO A O 1
ATOM 1884 N N . ASN A 1 227 ? 14.713 11.692 -6.896 1.00 91.12 227 ASN A N 1
ATOM 1885 C CA . ASN A 1 227 ? 14.572 10.298 -7.275 1.00 91.12 227 ASN A CA 1
ATOM 1886 C C . ASN A 1 227 ? 13.553 9.586 -6.371 1.00 91.12 227 ASN A C 1
ATOM 1888 O O . ASN A 1 227 ? 13.820 9.325 -5.197 1.00 91.12 227 ASN A O 1
ATOM 1892 N N . ILE A 1 228 ? 12.392 9.230 -6.929 1.00 91.06 228 ILE A N 1
ATOM 1893 C CA . ILE A 1 228 ? 11.312 8.539 -6.214 1.00 91.06 228 ILE A CA 1
ATOM 1894 C C . ILE A 1 228 ? 11.725 7.137 -5.757 1.00 91.06 228 ILE A C 1
ATOM 1896 O O . ILE A 1 228 ? 11.127 6.593 -4.828 1.00 91.06 228 ILE A O 1
ATOM 1900 N N . THR A 1 229 ? 12.748 6.530 -6.367 1.00 92.31 229 THR A N 1
ATOM 1901 C CA . THR A 1 229 ? 13.221 5.216 -5.928 1.00 92.31 229 THR A CA 1
ATOM 1902 C C . THR A 1 229 ? 14.121 5.286 -4.702 1.00 92.31 229 THR A C 1
ATOM 1904 O O . THR A 1 229 ? 14.242 4.290 -3.990 1.00 92.31 229 THR A O 1
ATOM 1907 N N . HIS A 1 230 ? 14.660 6.464 -4.373 1.00 92.81 230 HIS A N 1
ATOM 1908 C CA . HIS A 1 230 ? 15.428 6.679 -3.153 1.00 92.81 230 HIS A CA 1
ATOM 1909 C C . HIS A 1 230 ? 14.503 6.725 -1.933 1.00 92.81 230 HIS A C 1
ATOM 1911 O O . HIS A 1 230 ? 13.650 7.613 -1.829 1.00 92.81 230 HIS A O 1
ATOM 1917 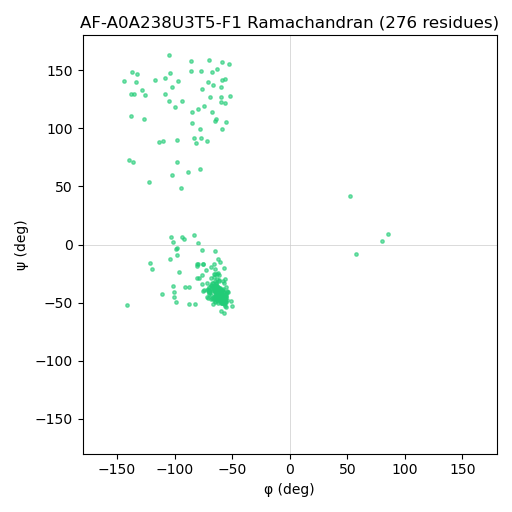N N . PHE A 1 231 ? 14.699 5.799 -0.987 1.00 93.75 231 PHE A N 1
ATOM 1918 C CA . PHE A 1 231 ? 13.833 5.648 0.185 1.00 93.75 231 PHE A CA 1
ATOM 1919 C C . PHE A 1 231 ? 13.604 6.968 0.926 1.00 93.75 231 PHE A C 1
ATOM 1921 O O . PHE A 1 231 ? 12.459 7.364 1.108 1.00 93.75 231 PHE A O 1
ATOM 1928 N N . GLU A 1 232 ? 14.662 7.696 1.297 1.00 93.00 232 GLU A N 1
ATOM 1929 C CA . GLU A 1 232 ? 14.499 8.902 2.121 1.00 93.00 232 GLU A CA 1
ATOM 1930 C C . GLU A 1 232 ? 13.723 10.017 1.412 1.00 93.00 232 GLU A C 1
ATOM 1932 O O . GLU A 1 232 ? 12.940 10.729 2.043 1.00 93.00 232 GLU A O 1
ATOM 1937 N N . GLN A 1 233 ? 13.905 10.164 0.095 1.00 93.38 233 GLN A N 1
ATOM 1938 C CA . GLN A 1 233 ? 13.195 11.181 -0.676 1.00 93.38 233 GLN A CA 1
ATOM 1939 C C . GLN A 1 233 ? 11.716 10.808 -0.797 1.00 93.38 233 GLN A C 1
ATOM 1941 O O . GLN A 1 233 ? 10.842 11.631 -0.515 1.00 93.38 233 GLN A O 1
ATOM 1946 N N . ARG A 1 234 ? 11.435 9.541 -1.131 1.00 94.69 234 ARG A N 1
ATOM 1947 C CA . ARG A 1 234 ? 10.074 9.003 -1.191 1.00 94.69 234 ARG A CA 1
ATOM 1948 C C . ARG A 1 234 ? 9.371 9.077 0.160 1.00 94.69 234 ARG A C 1
ATOM 1950 O O . ARG A 1 234 ? 8.242 9.549 0.222 1.00 94.69 234 ARG A O 1
ATOM 1957 N N . TRP A 1 235 ? 10.031 8.673 1.241 1.00 95.56 235 TRP A N 1
ATOM 1958 C CA . TRP A 1 235 ? 9.466 8.718 2.586 1.00 95.56 235 TRP A CA 1
ATOM 1959 C C . TRP A 1 235 ? 9.200 10.150 3.050 1.00 95.56 235 TRP A C 1
ATOM 1961 O O . TRP A 1 235 ? 8.157 10.412 3.642 1.00 95.56 235 TRP A O 1
ATOM 1971 N N . SER A 1 236 ? 10.084 11.103 2.736 1.00 94.75 236 SER A N 1
ATOM 1972 C CA . SER A 1 236 ? 9.849 12.527 3.015 1.00 94.75 236 SER A CA 1
ATOM 1973 C C . SER A 1 236 ? 8.594 13.035 2.299 1.00 94.75 236 SER A C 1
ATOM 1975 O O . SER A 1 236 ? 7.772 13.711 2.914 1.00 94.75 236 SER A O 1
ATOM 1977 N N . TRP A 1 237 ? 8.393 12.651 1.033 1.00 94.75 237 TRP A N 1
ATOM 1978 C CA . TRP A 1 237 ? 7.177 12.979 0.284 1.00 94.75 237 TRP A CA 1
ATOM 1979 C C . TRP A 1 237 ? 5.918 12.330 0.869 1.00 94.75 237 TRP A C 1
ATOM 1981 O O . TRP A 1 237 ? 4.910 13.010 1.076 1.00 94.75 237 TRP A O 1
ATOM 1991 N N . ILE A 1 238 ? 5.986 11.035 1.189 1.00 94.62 238 ILE A N 1
ATOM 1992 C CA . ILE A 1 238 ? 4.872 10.296 1.791 1.00 94.62 238 ILE A CA 1
ATOM 1993 C C . ILE A 1 238 ? 4.475 10.937 3.123 1.00 94.62 238 ILE A C 1
ATOM 1995 O O . ILE A 1 238 ? 3.338 11.374 3.291 1.00 94.62 238 ILE A O 1
ATOM 1999 N N . SER A 1 239 ? 5.428 11.044 4.047 1.00 94.75 239 SER A N 1
ATOM 2000 C CA . SER A 1 239 ? 5.167 11.454 5.427 1.00 94.75 239 SER A CA 1
ATOM 2001 C C . SER A 1 239 ? 4.747 12.916 5.571 1.00 94.75 239 SER A C 1
ATOM 2003 O O . SER A 1 239 ? 3.918 13.225 6.421 1.00 94.75 239 SER A O 1
ATOM 2005 N N . LYS A 1 240 ? 5.285 13.823 4.746 1.00 92.75 240 LYS A N 1
ATOM 2006 C CA . LYS A 1 240 ? 5.058 15.272 4.898 1.00 92.75 240 LYS A CA 1
ATOM 2007 C C . LYS A 1 240 ? 3.968 15.838 4.000 1.00 92.75 240 LYS A C 1
ATOM 2009 O O . LYS A 1 240 ? 3.648 17.021 4.118 1.00 92.75 240 LYS A O 1
ATOM 2014 N N . ASP A 1 241 ? 3.454 15.054 3.058 1.00 92.88 241 ASP A N 1
ATOM 2015 C CA . ASP A 1 241 ? 2.489 15.564 2.088 1.00 92.88 241 ASP A CA 1
ATOM 2016 C C . ASP A 1 241 ? 1.378 14.564 1.765 1.00 92.88 241 ASP A C 1
ATOM 2018 O O . ASP A 1 241 ? 0.209 14.917 1.902 1.00 92.88 241 ASP A O 1
ATOM 2022 N N . ILE A 1 242 ? 1.700 13.317 1.402 1.00 93.00 242 ILE A N 1
ATOM 2023 C CA . ILE A 1 242 ? 0.664 12.317 1.082 1.00 93.00 242 ILE A CA 1
ATOM 2024 C C . ILE A 1 242 ? -0.176 11.967 2.319 1.00 93.00 242 ILE A C 1
ATOM 2026 O O . ILE A 1 242 ? -1.401 11.940 2.216 1.00 93.00 242 ILE A O 1
ATOM 2030 N N . LEU A 1 243 ? 0.452 11.745 3.480 1.00 94.31 243 LEU A N 1
ATOM 2031 C CA . LEU A 1 243 ? -0.259 11.433 4.729 1.00 94.31 243 LEU A CA 1
ATOM 2032 C C . LEU A 1 243 ? -1.164 12.583 5.185 1.00 94.31 243 LEU A C 1
ATOM 2034 O O . LEU A 1 243 ? -2.326 12.357 5.506 1.00 94.31 243 LEU A O 1
ATOM 2038 N N . ALA A 1 244 ? -0.665 13.820 5.145 1.00 92.25 244 ALA A N 1
ATOM 2039 C CA . ALA A 1 244 ? -1.452 14.993 5.525 1.00 92.25 244 ALA A CA 1
ATOM 2040 C C . ALA A 1 244 ? -2.686 15.172 4.622 1.00 92.25 244 ALA A C 1
ATOM 2042 O O . ALA A 1 244 ? -3.765 15.536 5.085 1.00 92.25 244 ALA A O 1
ATOM 2043 N N . LYS A 1 245 ? -2.550 14.880 3.322 1.00 92.88 245 LYS A N 1
ATOM 2044 C CA . LYS A 1 245 ? -3.668 14.909 2.368 1.00 92.88 245 LYS A CA 1
ATOM 2045 C C . LYS A 1 245 ? -4.670 13.785 2.601 1.00 92.88 245 LYS A C 1
ATOM 2047 O O . LYS A 1 245 ? -5.865 14.020 2.463 1.00 92.88 245 LYS A O 1
ATOM 2052 N N . TRP A 1 246 ? -4.198 12.600 2.981 1.00 93.56 246 TRP A N 1
ATOM 2053 C CA . TRP A 1 246 ? -5.067 11.493 3.369 1.00 93.56 246 TRP A CA 1
ATOM 2054 C C . TRP A 1 246 ? -5.900 11.835 4.608 1.00 93.56 246 TRP A C 1
ATOM 2056 O O . TRP A 1 246 ? -7.119 11.715 4.566 1.00 93.56 246 TRP A O 1
ATOM 2066 N N . GLN A 1 247 ? -5.268 12.365 5.658 1.00 93.62 247 GLN A N 1
ATOM 2067 C CA . GLN A 1 247 ? -5.953 12.868 6.858 1.00 93.62 247 GLN A CA 1
ATOM 2068 C C . GLN A 1 247 ? -7.001 13.941 6.515 1.00 93.62 247 GLN A C 1
ATOM 2070 O O . GLN A 1 247 ? -8.127 13.921 7.017 1.00 93.62 247 GLN A O 1
ATOM 2075 N N . ALA A 1 248 ? -6.661 14.860 5.607 1.00 91.94 248 ALA A N 1
ATOM 2076 C CA . ALA A 1 248 ? -7.585 15.894 5.152 1.00 91.94 248 ALA A CA 1
ATOM 2077 C C . ALA A 1 248 ? -8.773 15.328 4.352 1.00 91.94 248 ALA A C 1
ATOM 2079 O O . ALA A 1 248 ? -9.886 15.820 4.516 1.00 91.94 248 ALA A O 1
ATOM 2080 N N . LEU A 1 249 ? -8.573 14.302 3.514 1.00 90.88 249 LEU A N 1
ATOM 2081 C CA . LEU A 1 249 ? -9.684 13.636 2.827 1.00 90.88 249 LEU A CA 1
ATOM 2082 C C . LEU A 1 249 ? -10.561 12.868 3.820 1.00 90.88 249 LEU A C 1
ATOM 2084 O O . LEU A 1 249 ? -11.779 12.988 3.774 1.00 90.88 249 LEU A O 1
ATOM 2088 N N . GLU A 1 250 ? -9.954 12.095 4.716 1.00 92.12 250 GLU A N 1
ATOM 2089 C CA . GLU A 1 250 ? -10.681 11.235 5.647 1.00 92.12 250 GLU A CA 1
ATOM 2090 C C . GLU A 1 250 ? -1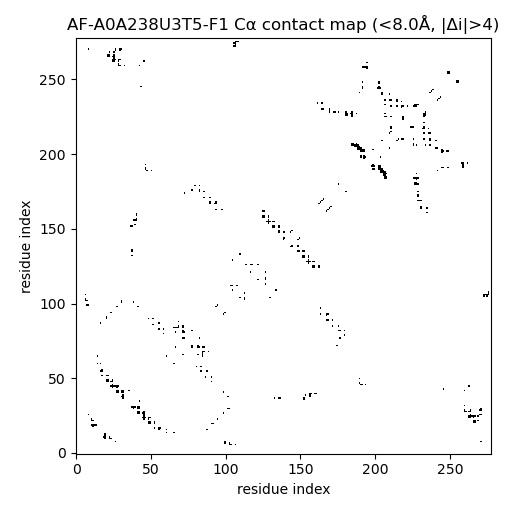1.541 12.024 6.645 1.00 92.12 250 GLU A C 1
ATOM 2092 O O . GLU A 1 250 ? -12.625 11.578 7.021 1.00 92.12 250 GLU A O 1
ATOM 2097 N N . SER A 1 251 ? -11.116 13.232 7.026 1.00 91.06 251 SER A N 1
ATOM 2098 C CA . SER A 1 251 ? -11.950 14.119 7.848 1.00 91.06 251 SER A CA 1
ATOM 2099 C C . SER A 1 251 ? -13.215 14.610 7.122 1.00 91.06 251 SER A C 1
ATOM 2101 O O . SER A 1 251 ? -14.176 15.022 7.772 1.00 91.06 251 SER A O 1
ATOM 2103 N N . ASN A 1 252 ? -13.274 14.507 5.788 1.00 91.50 252 ASN A N 1
ATOM 2104 C CA . ASN A 1 252 ? -14.470 14.761 4.990 1.00 91.50 252 ASN A CA 1
ATOM 2105 C C . ASN A 1 252 ? -15.194 13.447 4.651 1.00 91.50 252 ASN A C 1
ATOM 2107 O O . ASN A 1 252 ? -14.968 12.846 3.601 1.00 91.50 252 ASN A O 1
ATOM 2111 N N . GLN A 1 253 ? -16.114 13.041 5.532 1.00 88.62 253 GLN A N 1
ATOM 2112 C CA . GLN A 1 253 ? -16.848 11.768 5.451 1.00 88.62 253 GLN A CA 1
ATOM 2113 C C . GLN A 1 253 ? -17.568 11.541 4.113 1.00 88.62 253 GLN A C 1
ATOM 2115 O O . GLN A 1 253 ? -17.541 10.434 3.582 1.00 88.62 253 GLN A O 1
ATOM 2120 N N . ILE A 1 254 ? -18.171 12.586 3.539 1.00 89.19 254 ILE A N 1
ATOM 2121 C CA . ILE A 1 254 ? -18.876 12.481 2.254 1.00 89.19 254 ILE A CA 1
ATOM 2122 C C . ILE A 1 254 ? -17.871 12.187 1.138 1.00 89.19 254 ILE A C 1
ATOM 2124 O O . ILE A 1 254 ? -18.034 11.222 0.394 1.00 89.19 254 ILE A O 1
ATOM 2128 N N . ALA A 1 255 ? -16.799 12.980 1.061 1.00 89.19 255 ALA A N 1
ATOM 2129 C CA . ALA A 1 255 ? -15.800 12.836 0.009 1.00 89.19 255 ALA A CA 1
ATOM 2130 C C . ALA A 1 255 ? -15.099 11.472 0.069 1.00 89.19 255 ALA A C 1
ATOM 2132 O O . ALA A 1 255 ? -14.976 10.801 -0.954 1.00 89.19 255 ALA A O 1
ATOM 2133 N N . ILE A 1 256 ? -14.678 11.017 1.256 1.00 92.31 256 ILE A N 1
ATOM 2134 C CA . ILE A 1 256 ? -14.029 9.706 1.372 1.00 92.31 256 ILE A CA 1
ATOM 2135 C C . ILE A 1 256 ? -14.990 8.558 1.041 1.00 92.31 256 ILE A C 1
ATOM 2137 O O . ILE A 1 256 ? -14.590 7.594 0.384 1.00 92.31 256 ILE A O 1
ATOM 2141 N N . GLN A 1 257 ? -16.263 8.658 1.439 1.00 92.69 257 GLN A N 1
ATOM 2142 C CA . GLN A 1 257 ? -17.259 7.631 1.145 1.00 92.69 257 GLN A CA 1
ATOM 2143 C C . GLN A 1 257 ? -17.516 7.500 -0.358 1.00 92.69 257 GLN A C 1
ATOM 2145 O O . GLN A 1 257 ? -17.640 6.373 -0.844 1.00 92.69 257 GLN A O 1
ATOM 2150 N N . GLU A 1 258 ? -17.578 8.610 -1.097 1.00 92.00 258 GLU A N 1
ATOM 2151 C CA . GLU A 1 258 ? -17.724 8.600 -2.557 1.00 92.00 258 GLU A CA 1
ATOM 2152 C C . GLU A 1 258 ? -16.561 7.867 -3.237 1.00 92.00 258 GLU A C 1
ATOM 2154 O O . GLU A 1 258 ? -16.782 6.959 -4.043 1.00 92.00 258 GLU A O 1
ATOM 2159 N N . GLU A 1 259 ? -15.325 8.221 -2.884 1.00 93.12 259 GLU A N 1
ATOM 2160 C CA . GLU A 1 259 ? -14.123 7.645 -3.491 1.00 93.12 259 GLU A CA 1
ATOM 2161 C C . GLU A 1 259 ? -13.969 6.160 -3.155 1.00 93.12 259 GLU A C 1
ATOM 2163 O O . GLU A 1 259 ? -13.761 5.325 -4.037 1.00 93.12 259 GLU A O 1
ATOM 2168 N N . ILE A 1 260 ? -14.133 5.791 -1.883 1.00 95.56 260 ILE A N 1
ATOM 2169 C CA . ILE A 1 260 ? -14.056 4.390 -1.462 1.00 95.56 260 ILE A CA 1
ATOM 2170 C C . ILE A 1 260 ? -15.179 3.578 -2.100 1.00 95.56 260 ILE A C 1
ATOM 2172 O O . ILE A 1 260 ? -14.927 2.464 -2.556 1.00 95.56 260 ILE A O 1
ATOM 2176 N N . SER A 1 261 ? -16.398 4.117 -2.198 1.00 94.62 261 SER A N 1
ATOM 2177 C CA . SER A 1 261 ? -17.505 3.416 -2.858 1.00 94.62 261 SER A CA 1
ATOM 2178 C C . SER A 1 261 ? -17.180 3.119 -4.318 1.00 94.62 261 SER A C 1
ATOM 2180 O O . SER A 1 261 ? -17.330 1.969 -4.734 1.00 94.62 261 SER A O 1
ATOM 2182 N N . PHE A 1 262 ? -16.639 4.095 -5.051 1.00 94.94 262 PHE A N 1
ATOM 2183 C CA . PHE A 1 262 ? -16.146 3.890 -6.411 1.00 94.94 262 PHE A CA 1
ATOM 2184 C C . PHE A 1 262 ? -15.096 2.766 -6.477 1.00 94.94 262 PHE A C 1
ATOM 2186 O O . PHE A 1 262 ? -15.245 1.822 -7.254 1.00 94.94 262 PHE A O 1
ATOM 2193 N N . LEU A 1 263 ? -14.075 2.796 -5.611 1.00 95.38 263 LEU A N 1
ATOM 2194 C CA . LEU A 1 263 ? -13.016 1.778 -5.593 1.00 95.38 263 LEU A CA 1
ATOM 2195 C C . LEU A 1 263 ? -13.540 0.374 -5.224 1.00 95.38 263 LEU A C 1
ATOM 2197 O O . LEU A 1 263 ? -13.086 -0.629 -5.785 1.00 95.38 263 LEU A O 1
ATOM 2201 N N . THR A 1 264 ? -14.534 0.280 -4.331 1.00 95.62 264 THR A N 1
ATOM 2202 C CA . THR A 1 264 ? -15.179 -1.001 -3.982 1.00 95.62 264 THR A CA 1
ATOM 2203 C C . THR A 1 264 ? -16.015 -1.601 -5.111 1.00 95.62 264 THR A C 1
ATOM 2205 O O . THR A 1 264 ? -16.295 -2.794 -5.063 1.00 95.62 264 THR A O 1
ATOM 2208 N N . GLN A 1 265 ? -16.406 -0.798 -6.102 1.00 94.19 265 GLN A N 1
ATOM 2209 C CA . GLN A 1 265 ? -17.248 -1.203 -7.232 1.00 94.19 265 GLN A CA 1
ATOM 2210 C C . GLN A 1 265 ? -16.450 -1.450 -8.519 1.00 94.19 265 GLN A C 1
ATOM 2212 O O . GLN A 1 265 ? -17.040 -1.770 -9.549 1.00 94.19 265 GLN A O 1
ATOM 2217 N N . LEU A 1 266 ? -15.115 -1.329 -8.487 1.00 93.25 266 LEU A N 1
ATOM 2218 C CA . LEU A 1 266 ? -14.285 -1.628 -9.659 1.00 93.25 266 LEU A CA 1
ATOM 2219 C C . LEU A 1 266 ? -14.411 -3.088 -10.104 1.00 93.25 266 LEU A C 1
ATOM 2221 O O . LEU A 1 266 ? -14.267 -3.355 -11.291 1.00 93.25 266 LEU A O 1
ATOM 2225 N N . GLU A 1 267 ? -14.670 -4.013 -9.184 1.00 93.75 267 GLU A N 1
ATOM 2226 C CA . GLU A 1 267 ? -14.891 -5.430 -9.467 1.00 93.75 267 GLU A CA 1
ATOM 2227 C C . GLU A 1 267 ? -16.121 -5.931 -8.716 1.00 93.75 267 GLU A C 1
ATOM 2229 O O . GLU A 1 267 ? -16.301 -5.618 -7.538 1.00 93.75 267 GLU A O 1
ATOM 2234 N N . ASP A 1 268 ? -16.932 -6.771 -9.365 1.00 88.81 268 ASP A N 1
ATOM 2235 C CA . ASP A 1 268 ? -18.063 -7.451 -8.723 1.00 88.81 268 ASP A CA 1
ATOM 2236 C C . ASP A 1 268 ? -17.572 -8.646 -7.885 1.00 88.81 268 ASP A C 1
ATOM 2238 O O . ASP A 1 268 ? -17.759 -9.822 -8.202 1.00 88.81 268 ASP A O 1
ATOM 2242 N N . ARG A 1 269 ? -16.808 -8.334 -6.835 1.00 88.25 269 ARG A N 1
ATOM 2243 C CA . ARG A 1 269 ? -16.231 -9.292 -5.888 1.00 88.25 269 ARG A CA 1
ATOM 2244 C C . ARG A 1 269 ? -16.383 -8.738 -4.488 1.00 88.25 269 ARG A C 1
ATOM 2246 O O . ARG A 1 269 ? -15.982 -7.613 -4.234 1.00 88.25 269 ARG A O 1
ATOM 2253 N N . GLN A 1 270 ? -16.914 -9.536 -3.569 1.00 84.69 270 GLN A N 1
ATOM 2254 C CA . GLN A 1 270 ? -17.114 -9.132 -2.177 1.00 84.69 270 GLN A CA 1
ATOM 2255 C C . GLN A 1 270 ? -16.127 -9.846 -1.256 1.00 84.69 270 GLN A C 1
ATOM 2257 O O . GLN A 1 270 ? -16.008 -11.077 -1.282 1.00 84.69 270 GLN A O 1
ATOM 2262 N N . LEU A 1 271 ? -15.442 -9.080 -0.410 1.00 84.69 271 LEU A N 1
ATOM 2263 C CA . LEU A 1 271 ? -14.628 -9.617 0.667 1.00 84.69 271 LEU A CA 1
ATOM 2264 C C . LEU A 1 271 ? -15.534 -10.283 1.706 1.00 84.69 271 LEU A C 1
ATOM 2266 O O . LEU A 1 271 ? -16.311 -9.625 2.396 1.00 84.69 271 LEU A O 1
ATOM 2270 N N . LYS A 1 272 ? -15.416 -11.603 1.844 1.00 80.12 272 LYS A N 1
ATOM 2271 C CA . LYS A 1 272 ? -16.110 -12.347 2.898 1.00 80.12 272 LYS A CA 1
ATOM 2272 C C . LYS A 1 272 ? -15.364 -12.157 4.213 1.00 80.12 272 LYS A C 1
ATOM 2274 O O . LYS A 1 272 ? -14.353 -12.819 4.438 1.00 80.12 272 LYS A O 1
ATOM 2279 N N . LEU A 1 273 ? -15.856 -11.257 5.061 1.00 77.62 273 LEU A N 1
ATOM 2280 C CA . LEU A 1 273 ? -15.420 -11.148 6.450 1.00 77.62 273 LEU A CA 1
ATOM 2281 C C . LEU A 1 273 ? -16.348 -11.965 7.346 1.00 77.62 273 LEU A C 1
ATOM 2283 O O . LEU A 1 273 ? -17.557 -11.739 7.377 1.00 77.62 273 LEU A O 1
ATOM 2287 N N . TYR A 1 274 ? -15.776 -12.902 8.094 1.00 68.19 274 TYR A N 1
ATOM 2288 C CA . TYR A 1 274 ? -16.481 -13.559 9.185 1.00 68.19 274 TYR A CA 1
ATOM 2289 C C . TYR A 1 274 ? -16.319 -12.666 10.409 1.00 68.19 274 TYR A C 1
ATOM 2291 O O . TYR A 1 274 ? -15.230 -12.594 10.972 1.00 68.19 274 TYR A O 1
ATOM 2299 N N . LYS A 1 275 ? -17.372 -11.929 10.783 1.00 57.78 275 LYS A N 1
ATOM 2300 C CA . LYS A 1 275 ? -17.345 -11.169 12.036 1.00 57.78 275 LYS A CA 1
ATOM 2301 C C . LYS A 1 275 ? -17.135 -12.154 13.181 1.00 57.78 275 LYS A C 1
ATOM 2303 O O . LYS A 1 275 ? -17.930 -13.082 13.346 1.00 57.78 275 LYS A O 1
ATOM 2308 N N . LEU A 1 276 ? -16.074 -11.944 13.954 1.00 55.19 276 LEU A N 1
ATOM 2309 C CA . LEU A 1 276 ? -15.918 -12.600 15.244 1.00 55.19 276 LEU A CA 1
ATOM 2310 C C . LEU A 1 276 ? -17.120 -12.187 16.096 1.00 55.19 276 LEU A C 1
ATOM 2312 O O . LEU A 1 276 ? -17.441 -11.000 16.181 1.00 55.19 276 LEU A O 1
ATOM 2316 N N . LYS A 1 277 ? -17.836 -13.167 16.655 1.00 42.78 277 LYS A N 1
ATOM 2317 C CA . LYS A 1 277 ? -18.850 -12.881 17.669 1.00 42.78 277 LYS A CA 1
ATOM 2318 C C . LYS A 1 277 ? -18.097 -12.322 18.874 1.00 42.78 277 LYS A C 1
ATOM 2320 O O . LYS A 1 277 ? -17.366 -13.071 19.512 1.00 42.78 277 LYS A O 1
ATOM 2325 N N . THR A 1 278 ? -18.216 -11.017 19.090 1.00 43.81 278 THR A N 1
ATOM 2326 C CA . THR A 1 278 ? -17.840 -10.354 20.343 1.00 43.81 278 THR A CA 1
ATOM 2327 C C . THR A 1 278 ? -18.737 -10.837 21.465 1.00 43.81 278 THR A C 1
ATOM 2329 O O . THR A 1 278 ? -19.965 -10.895 21.206 1.00 43.81 278 THR A O 1
#

Foldseek 3Di:
DDPPPPLDQPADDVLPLLRRLLSLLLLLLQLCVVPVLQSLLSLLLSQVSVVLSVVLVVDDSVPDDQDDLCRLLPDPDHDVVSLNSLSSVLNVQCCVPQVSLSSCLLADDPVVSLVVCVVVVPDPLLSVLSVLSVVLVVCVVVVDDDPVSSVSSVSSSVSSVLCSLPVRQLVSLVRHDPVVQLVCLQVDKGALQDVDPDTDPLLIDHLVVCCVPPVVVVLVVPPVDGTCSDSSSVSCCCVVPNVVSSVVQVVVVVNSCVSSVVSNVSDPDHNDHDHDDD

pLDDT: mean 89.15, std 11.84, range [33.62, 98.75]

Solvent-accessible surface area (backbone atoms only — not comparable to full-atom values): 15658 Å² total; per-residue (Å²): 132,93,80,71,80,73,84,70,82,92,68,61,57,80,80,43,53,65,62,27,37,42,46,51,16,16,50,23,19,45,52,11,71,74,41,61,84,65,32,54,47,31,42,55,47,15,51,52,36,46,56,49,41,60,57,54,68,78,52,69,59,88,86,44,83,88,62,53,70,68,62,41,61,66,45,91,78,71,48,74,66,36,43,51,45,45,53,56,49,48,58,54,47,50,44,63,66,51,49,47,49,54,52,40,62,63,53,40,60,65,71,61,42,51,52,50,41,59,75,69,64,55,57,66,62,54,56,50,21,52,50,38,41,49,52,34,49,53,40,45,75,73,68,51,84,47,72,67,44,54,49,40,26,51,53,19,33,49,43,44,51,49,48,41,51,56,73,63,43,34,72,56,42,76,61,48,51,70,71,55,36,49,51,47,15,73,68,37,63,50,57,74,54,74,82,51,99,66,75,49,76,82,46,38,46,42,51,51,62,43,37,76,73,76,27,53,74,54,28,73,76,55,82,69,56,82,39,56,56,42,60,69,52,34,48,51,47,39,66,73,44,52,48,56,32,47,55,59,41,59,74,36,61,68,62,41,48,53,38,39,51,50,40,36,61,69,36,102,67,79,84,87,73,56,76,71,87,124

Mean predicted aligned error: 5.53 Å